Protein AF-A0A8C9QA60-F1 (afdb_monomer_lite)

Radius of gyration: 28.58 Å; chains: 1; bounding box: 80×68×78 Å

Sequence (367 aa):
MAVISMSVSSVSNGMVPALRELQGTKLVNEGPGKSHLGPSLRETHGLSLCYPRVRSGATAQ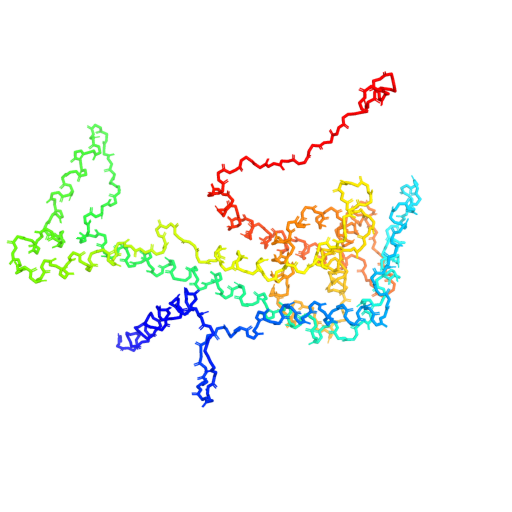SVFPVNLTAQGQLPTDCSVHLPGILEFFHHQLKDIIEYAELKTDVFQSLREVGNAILFCLLIEQALSQEEVCDLLHAAPFQNILPRVYIKEGERLEVRMKRLEAKYAPLHLVPLIERLGTPQQIAIAREGDLLTKERLCCGLSMFEVILTRIRSYLQDPIWRGPPPTNGVMHVDECVEFHRLWSAMQFVYCIPVGTNEFTAEQCFGDGLNWAGCSIIVLLGQQRRFDLFDFCYHLLKVQRQDGKDEIIKNVPLKKMADRIRKYQILNNEVFAILNKYMKSVETDSSTVEHVRCFQPPIHQSLATTC

pLDDT: mean 76.28, std 25.02, range [22.16, 98.44]

Organism: Spermophilus dauricus (NCBI:txid99837)

InterPro domains:
  IPR008081 Cytoplasmic FMR1-interacting [PF05994] (81-338)
  IPR008081 Cytoplasmic FMR1-interacting [PR01698] (193-217)
  IPR008081 Cytoplasmic FMR1-interacting [PR01698] (239-255)
  IPR008081 Cytoplasmic FMR1-interacting [PR01698] (314-328)
  IPR008081 Cytoplasmic FMR1-interacting [PTHR12195] (74-366)

Structure (mmCIF, N/CA/C/O backbone):
data_AF-A0A8C9QA60-F1
#
_entry.id   AF-A0A8C9QA60-F1
#
loop_
_atom_site.group_PDB
_atom_site.id
_atom_site.type_symbol
_atom_site.label_atom_id
_atom_site.label_alt_id
_atom_site.label_comp_id
_atom_site.label_asym_id
_atom_site.label_entity_id
_atom_site.label_seq_id
_atom_site.pdbx_PDB_ins_code
_atom_site.Cartn_x
_atom_site.Cartn_y
_atom_site.Cartn_z
_atom_site.occupancy
_atom_site.B_iso_or_equiv
_atom_site.auth_seq_id
_atom_site.auth_comp_id
_atom_site.auth_asym_id
_atom_site.auth_atom_id
_atom_site.pdbx_PDB_model_num
ATOM 1 N N . MET A 1 1 ? 33.008 -15.350 -10.031 1.00 28.81 1 MET A N 1
ATOM 2 C CA . MET A 1 1 ? 32.016 -14.607 -10.843 1.00 28.81 1 MET A CA 1
ATOM 3 C C . MET A 1 1 ? 31.141 -15.493 -11.749 1.00 28.81 1 MET A C 1
ATOM 5 O O . MET A 1 1 ? 30.372 -14.944 -12.516 1.00 28.81 1 MET A O 1
ATOM 9 N N . ALA A 1 2 ? 31.170 -16.832 -11.635 1.00 22.45 2 ALA A N 1
ATOM 10 C CA . ALA A 1 2 ? 30.404 -17.740 -12.510 1.00 22.45 2 ALA A CA 1
ATOM 11 C C . ALA A 1 2 ? 29.172 -18.408 -11.851 1.00 22.45 2 ALA A C 1
ATOM 13 O O . ALA A 1 2 ? 28.503 -19.210 -12.488 1.00 22.45 2 ALA A O 1
ATOM 14 N N . VAL A 1 3 ? 28.847 -18.089 -10.591 1.00 22.16 3 VAL A N 1
ATOM 15 C CA . VAL A 1 3 ? 27.769 -18.773 -9.836 1.00 22.16 3 VAL A CA 1
ATOM 16 C C . VAL A 1 3 ? 26.434 -18.006 -9.869 1.00 22.16 3 VAL A C 1
ATOM 18 O O . VAL A 1 3 ? 25.390 -18.589 -9.619 1.00 22.16 3 VAL A O 1
ATOM 21 N N . ILE A 1 4 ? 26.433 -16.725 -10.258 1.00 26.84 4 ILE A N 1
ATOM 22 C CA . ILE A 1 4 ? 25.220 -15.877 -10.292 1.00 26.84 4 ILE A CA 1
ATOM 23 C C . ILE A 1 4 ? 24.495 -15.955 -11.654 1.00 26.84 4 ILE A C 1
ATOM 25 O O . ILE A 1 4 ? 23.305 -15.686 -11.748 1.00 26.84 4 ILE A O 1
ATOM 29 N N . SER A 1 5 ? 25.172 -16.415 -12.712 1.00 26.09 5 SER A N 1
ATOM 30 C CA . SER A 1 5 ? 24.598 -16.491 -14.065 1.00 26.09 5 SER A CA 1
ATOM 31 C C . SER A 1 5 ? 23.671 -17.696 -14.298 1.00 26.09 5 SER A C 1
ATOM 33 O O . SER A 1 5 ? 22.934 -17.691 -15.281 1.00 26.09 5 SER A O 1
ATOM 35 N N . MET A 1 6 ? 23.697 -18.732 -13.448 1.00 24.47 6 MET A N 1
ATOM 36 C CA . MET A 1 6 ? 22.914 -19.965 -13.666 1.00 24.47 6 MET A CA 1
ATOM 37 C C . MET A 1 6 ? 21.540 -19.982 -12.974 1.00 24.47 6 MET A C 1
ATOM 39 O O . MET A 1 6 ? 20.772 -20.914 -13.192 1.00 24.47 6 MET A O 1
ATOM 43 N N . SER A 1 7 ? 21.200 -18.967 -12.176 1.00 27.06 7 SER A N 1
ATOM 44 C CA . SER A 1 7 ? 19.947 -18.915 -11.403 1.00 27.06 7 SER A CA 1
ATOM 45 C C . SER A 1 7 ? 18.903 -17.927 -11.943 1.00 27.06 7 SER A C 1
ATOM 47 O O . SER A 1 7 ? 17.733 -18.059 -11.608 1.00 27.06 7 SER A O 1
ATOM 49 N N . VAL A 1 8 ? 19.278 -16.976 -12.803 1.00 31.73 8 VAL A N 1
ATOM 50 C CA . VAL A 1 8 ? 18.367 -15.913 -13.289 1.00 31.73 8 VAL A CA 1
ATOM 51 C C . VAL A 1 8 ? 17.589 -16.345 -14.542 1.00 31.73 8 VAL A C 1
ATOM 53 O O . VAL A 1 8 ? 16.407 -16.040 -14.698 1.00 31.73 8 VAL A O 1
ATOM 56 N N . SER A 1 9 ? 18.206 -17.168 -15.394 1.00 26.75 9 SER A N 1
ATOM 57 C CA . SER A 1 9 ? 17.565 -17.746 -16.583 1.00 26.75 9 SER A CA 1
ATOM 58 C C . SER A 1 9 ? 16.503 -18.804 -16.258 1.00 26.75 9 SER A C 1
ATOM 60 O O . SER A 1 9 ? 15.647 -19.075 -17.100 1.00 26.75 9 SER A O 1
ATOM 62 N N . SER A 1 10 ? 16.509 -19.392 -15.054 1.00 27.27 10 SER A N 1
ATOM 63 C CA . SER A 1 10 ? 15.456 -20.321 -14.616 1.00 27.27 10 SER A CA 1
ATOM 64 C C . SER A 1 10 ? 14.222 -19.598 -14.060 1.00 27.27 10 SER A C 1
ATOM 66 O O . SER A 1 10 ? 13.110 -20.095 -14.221 1.00 27.27 10 SER A O 1
ATOM 68 N N . VAL A 1 11 ? 14.397 -18.404 -13.478 1.00 31.11 11 VAL A N 1
ATOM 69 C CA . VAL A 1 11 ? 13.305 -17.580 -12.932 1.00 31.11 11 VAL A CA 1
ATOM 70 C C . VAL A 1 11 ? 12.527 -16.887 -14.054 1.00 31.11 11 VAL A C 1
ATOM 72 O O . VAL A 1 11 ? 11.298 -16.951 -14.069 1.00 31.11 11 VAL A O 1
ATOM 75 N N . SER A 1 12 ? 13.215 -16.319 -15.055 1.00 29.16 12 SER A N 1
ATOM 76 C CA . SER A 1 12 ? 12.538 -15.658 -16.184 1.00 29.16 12 SER A CA 1
ATOM 77 C C . SER A 1 12 ? 11.802 -16.657 -17.097 1.00 29.16 12 SER A C 1
ATOM 79 O O . SER A 1 12 ? 10.655 -16.418 -17.478 1.00 29.16 12 SER A O 1
ATOM 81 N N . ASN A 1 13 ? 12.387 -17.838 -17.351 1.00 28.92 13 ASN A N 1
ATOM 82 C CA . ASN A 1 13 ? 11.740 -18.902 -18.133 1.00 28.92 13 ASN A CA 1
ATOM 83 C C . ASN A 1 13 ? 10.582 -19.597 -17.391 1.00 28.92 13 ASN A C 1
ATOM 85 O O . ASN A 1 13 ? 9.751 -20.235 -18.036 1.00 28.92 13 ASN A O 1
ATOM 89 N N . GLY A 1 14 ? 10.502 -19.473 -16.060 1.00 28.81 14 GLY A N 1
ATOM 90 C CA . GLY A 1 14 ? 9.407 -20.010 -15.243 1.00 28.81 14 GLY A CA 1
ATOM 91 C C . GLY A 1 14 ? 8.184 -19.089 -15.135 1.00 28.81 14 GLY A C 1
ATOM 92 O O . GLY A 1 14 ? 7.065 -19.580 -14.990 1.00 28.81 14 GLY A O 1
ATOM 93 N N . MET A 1 15 ? 8.357 -17.766 -15.257 1.00 31.09 15 MET A N 1
ATOM 94 C CA . MET A 1 15 ? 7.250 -16.799 -15.139 1.00 31.09 15 MET A CA 1
ATOM 95 C C . MET A 1 15 ? 6.436 -16.630 -16.433 1.00 31.09 15 MET A C 1
ATOM 97 O O . MET A 1 15 ? 5.228 -16.403 -16.368 1.00 31.09 15 MET A O 1
ATOM 101 N N . VAL A 1 16 ? 7.049 -16.794 -17.611 1.00 30.80 16 VAL A N 1
ATOM 102 C CA . VAL A 1 16 ? 6.354 -16.655 -18.910 1.00 30.80 16 VAL A CA 1
ATOM 103 C C . VAL A 1 16 ? 5.264 -17.731 -19.130 1.00 30.80 16 VAL A C 1
ATOM 105 O O . VAL A 1 16 ? 4.176 -17.382 -19.598 1.00 30.80 16 VAL A O 1
ATOM 108 N N . PRO A 1 17 ? 5.460 -19.014 -18.756 1.00 28.33 17 PRO A N 1
ATOM 109 C CA . PRO A 1 17 ? 4.391 -20.017 -18.762 1.00 28.33 17 PRO A CA 1
ATOM 110 C C . PRO A 1 17 ? 3.303 -19.758 -17.705 1.00 28.33 17 PRO A C 1
ATOM 112 O O . PRO A 1 17 ? 2.122 -19.915 -18.010 1.00 28.33 17 PRO A O 1
ATOM 115 N N . ALA A 1 18 ? 3.671 -19.289 -16.504 1.00 29.89 18 ALA A N 1
ATOM 116 C CA . ALA A 1 18 ? 2.726 -18.984 -15.420 1.00 29.89 18 ALA A CA 1
ATOM 117 C C . ALA A 1 18 ? 1.780 -17.812 -15.763 1.00 29.89 18 ALA A C 1
ATOM 119 O O . ALA A 1 18 ? 0.616 -17.799 -15.364 1.00 29.89 18 ALA A O 1
ATOM 120 N N . LEU A 1 19 ? 2.249 -16.853 -16.570 1.00 30.55 19 LEU A N 1
ATOM 121 C CA . LEU A 1 19 ? 1.426 -15.777 -17.132 1.00 30.55 19 LEU A CA 1
ATOM 122 C C . LEU A 1 19 ? 0.514 -16.255 -18.281 1.00 30.55 19 LEU A C 1
ATOM 124 O O . LEU A 1 19 ? -0.584 -15.721 -18.436 1.00 30.55 19 LEU A O 1
ATOM 128 N N . ARG A 1 20 ? 0.905 -17.292 -19.044 1.00 28.02 20 ARG A N 1
ATOM 129 C CA . ARG A 1 20 ? 0.038 -17.918 -20.067 1.00 28.02 20 ARG A CA 1
ATOM 130 C C . ARG A 1 20 ? -1.097 -18.749 -19.459 1.00 28.02 20 ARG A C 1
ATOM 132 O O . ARG A 1 20 ? -2.202 -18.715 -19.994 1.00 28.02 20 ARG A O 1
ATOM 139 N N . GLU A 1 21 ? -0.874 -19.437 -18.338 1.00 31.27 21 GLU A N 1
ATOM 140 C CA . GLU A 1 21 ? -1.937 -20.176 -17.626 1.00 31.27 21 GLU A CA 1
ATOM 141 C C . GLU A 1 21 ? -3.021 -19.251 -17.042 1.00 31.27 21 GLU A C 1
ATOM 143 O O . GLU A 1 21 ? -4.189 -19.633 -16.962 1.00 31.27 21 GLU A O 1
ATOM 148 N N . LEU A 1 22 ? -2.673 -17.999 -16.721 1.00 31.23 22 LEU A N 1
ATOM 149 C CA . LEU A 1 22 ? -3.629 -16.971 -16.291 1.00 31.23 22 LEU A CA 1
ATOM 150 C C . LEU A 1 22 ? -4.504 -16.412 -17.422 1.00 31.23 22 LEU A C 1
ATOM 152 O O . LEU A 1 22 ? -5.539 -15.811 -17.137 1.00 31.23 22 LEU A O 1
ATOM 156 N N . GLN A 1 23 ? -4.119 -16.613 -18.685 1.00 29.45 23 GLN A N 1
ATOM 157 C CA . GLN A 1 23 ? -4.860 -16.130 -19.854 1.00 29.45 23 GLN A CA 1
ATOM 158 C C . GLN A 1 23 ? -5.745 -17.199 -20.510 1.00 29.45 23 GLN A C 1
ATOM 160 O O . GLN A 1 23 ? -6.557 -16.869 -21.373 1.00 29.45 23 GLN A O 1
ATOM 165 N N . GLY A 1 24 ? -5.654 -18.469 -20.105 1.00 33.53 24 GLY A N 1
ATOM 166 C CA . GLY A 1 24 ? -6.467 -19.515 -20.714 1.00 33.53 24 GLY A CA 1
ATOM 167 C C . GLY A 1 24 ? -6.622 -20.748 -19.847 1.00 33.53 24 GLY A C 1
ATOM 168 O O . GLY A 1 24 ? -5.748 -21.602 -19.825 1.00 33.53 24 GLY A O 1
ATOM 169 N N . THR A 1 25 ? -7.788 -20.911 -19.225 1.00 29.69 25 THR A N 1
ATOM 170 C CA . THR A 1 25 ? -8.221 -22.220 -18.725 1.00 29.69 25 THR A CA 1
ATOM 171 C C . THR A 1 25 ? -9.717 -22.413 -18.960 1.00 29.69 25 THR A C 1
ATOM 173 O O . THR A 1 25 ? -10.575 -22.015 -18.176 1.00 29.69 25 THR A O 1
ATOM 176 N N . LYS A 1 26 ? -10.028 -23.075 -20.084 1.00 26.36 26 LYS A N 1
ATOM 177 C CA . LYS A 1 26 ? -11.182 -23.975 -20.160 1.00 26.36 26 LYS A CA 1
ATOM 178 C C . LYS A 1 26 ? -10.876 -25.184 -19.273 1.00 26.36 26 LYS A C 1
ATOM 180 O O . LYS A 1 26 ? -9.792 -25.751 -19.359 1.00 26.36 26 LYS A O 1
ATOM 185 N N . LEU A 1 27 ? -11.853 -25.546 -18.448 1.00 32.41 27 LEU A N 1
ATOM 186 C CA . LEU A 1 27 ? -11.897 -26.724 -17.582 1.00 32.41 27 LEU A CA 1
ATOM 187 C C . LEU A 1 27 ? -11.429 -28.001 -18.304 1.00 32.41 27 LEU A C 1
ATOM 189 O O . LEU A 1 27 ? -12.095 -28.430 -19.244 1.00 32.41 27 LEU A O 1
ATOM 193 N N . VAL A 1 28 ? -10.354 -28.641 -17.828 1.00 26.12 28 VAL A N 1
ATOM 194 C CA . VAL A 1 28 ? -10.073 -30.069 -18.068 1.00 26.12 28 VAL A CA 1
ATOM 195 C C . VAL A 1 28 ? -9.455 -30.691 -16.806 1.00 26.12 28 VAL A C 1
ATOM 197 O O . VAL A 1 28 ? -8.611 -30.083 -16.157 1.00 26.12 28 VAL A O 1
ATOM 200 N N . ASN A 1 29 ? -9.944 -31.893 -16.481 1.00 25.02 29 ASN A N 1
ATOM 201 C CA . ASN A 1 29 ? -9.689 -32.736 -15.307 1.00 25.02 29 ASN A CA 1
ATOM 202 C C . ASN A 1 29 ? -8.219 -32.910 -14.889 1.00 25.02 29 ASN A C 1
ATOM 204 O O . ASN A 1 29 ? -7.349 -33.162 -15.721 1.00 25.02 29 ASN A O 1
ATOM 208 N N . GLU A 1 30 ? -8.002 -32.918 -13.570 1.00 28.66 30 GLU A N 1
ATOM 209 C CA . GLU A 1 30 ? -6.736 -33.256 -12.915 1.00 28.66 30 GLU A CA 1
ATOM 210 C C . GLU A 1 30 ? -6.410 -34.761 -12.954 1.00 28.66 30 GLU A C 1
ATOM 212 O O . GLU A 1 30 ? -7.271 -35.617 -12.742 1.00 28.66 30 GLU A O 1
ATOM 217 N N . GLY A 1 31 ? -5.122 -35.065 -13.140 1.00 24.02 31 GLY A N 1
ATOM 218 C CA . GLY A 1 31 ? -4.473 -36.318 -12.749 1.00 24.02 31 GLY A CA 1
ATOM 219 C C . GLY A 1 31 ? -3.300 -36.016 -11.797 1.00 24.02 31 GLY A C 1
ATOM 220 O O . GLY A 1 31 ? -2.747 -34.916 -11.855 1.00 24.02 31 GLY A O 1
ATOM 221 N N . PRO A 1 32 ? -2.914 -36.941 -10.898 1.00 28.12 32 PRO A N 1
ATOM 222 C CA . PRO A 1 32 ? -2.116 -36.603 -9.727 1.00 28.12 32 PRO A CA 1
ATOM 223 C C . PRO A 1 32 ? -0.615 -36.620 -10.030 1.00 28.12 32 PRO A C 1
ATOM 225 O O . PRO A 1 32 ? -0.078 -37.609 -10.525 1.00 28.12 32 PRO A O 1
ATOM 228 N N . GLY A 1 33 ? 0.077 -35.547 -9.646 1.00 30.89 33 GLY A N 1
ATOM 229 C CA . GLY A 1 33 ? 1.532 -35.539 -9.510 1.00 30.89 33 GLY A CA 1
ATOM 230 C C . GLY A 1 33 ? 2.213 -34.356 -10.181 1.00 30.89 33 GLY A C 1
ATOM 231 O O . GLY A 1 33 ? 2.660 -34.473 -11.317 1.00 30.89 33 GLY A O 1
ATOM 232 N N . LYS A 1 34 ? 2.353 -33.246 -9.443 1.00 26.52 34 LYS A N 1
ATOM 233 C CA . LYS A 1 34 ? 3.528 -32.355 -9.460 1.00 26.52 34 LYS A CA 1
ATOM 234 C C . LYS A 1 34 ? 3.406 -31.302 -8.358 1.00 26.52 34 LYS A C 1
ATOM 236 O O . LYS A 1 34 ? 2.417 -30.587 -8.253 1.00 26.52 34 LYS A O 1
ATOM 241 N N . SER A 1 35 ? 4.430 -31.255 -7.520 1.00 26.98 35 SER A N 1
ATOM 242 C CA . SER A 1 35 ? 4.591 -30.365 -6.378 1.00 26.98 35 SER A CA 1
ATOM 243 C C . SER A 1 35 ? 5.534 -29.203 -6.714 1.00 26.98 35 SER A C 1
ATOM 245 O O . SER A 1 35 ? 6.584 -29.437 -7.305 1.00 26.98 35 SER A O 1
ATOM 247 N N . HIS A 1 36 ? 5.175 -28.016 -6.211 1.00 32.09 36 HIS A N 1
ATOM 248 C CA . HIS A 1 36 ? 6.010 -26.836 -5.914 1.00 32.09 36 HIS A CA 1
ATOM 249 C C . HIS A 1 36 ? 6.554 -25.970 -7.066 1.00 32.09 36 HIS A C 1
ATOM 251 O O . HIS A 1 36 ? 7.537 -26.322 -7.702 1.00 32.09 36 HIS A O 1
ATOM 257 N N . LEU A 1 37 ? 5.973 -24.768 -7.226 1.00 28.19 37 LEU A N 1
ATOM 258 C CA . LEU A 1 37 ? 6.571 -23.444 -6.924 1.00 28.19 37 LEU A CA 1
ATOM 259 C C . LEU A 1 37 ? 5.771 -22.339 -7.640 1.00 28.19 37 LEU A C 1
ATOM 261 O O . LEU A 1 37 ? 5.954 -22.062 -8.817 1.00 28.19 37 LEU A O 1
ATOM 265 N N . GLY A 1 38 ? 4.868 -21.717 -6.892 1.00 28.05 38 GLY A N 1
ATOM 266 C CA . GLY A 1 38 ? 4.070 -20.547 -7.252 1.00 28.05 38 GLY A CA 1
ATOM 267 C C . GLY A 1 38 ? 3.191 -20.213 -6.043 1.00 28.05 38 GLY A C 1
ATOM 268 O O . GLY A 1 38 ? 2.892 -21.146 -5.288 1.00 28.05 38 GLY A O 1
ATOM 269 N N . PRO A 1 39 ? 2.805 -18.945 -5.800 1.00 30.25 39 PRO A N 1
ATOM 270 C CA . PRO A 1 39 ? 1.818 -18.622 -4.774 1.00 30.25 39 PRO A CA 1
ATOM 271 C C . PRO A 1 39 ? 0.544 -19.378 -5.149 1.00 30.25 39 PRO A C 1
ATOM 273 O O . PRO A 1 39 ? -0.135 -19.070 -6.130 1.00 30.25 39 PRO A O 1
ATOM 276 N N . SER A 1 40 ? 0.319 -20.497 -4.468 1.00 31.94 40 SER A N 1
ATOM 277 C CA . SER A 1 40 ? -0.747 -21.421 -4.811 1.00 31.94 40 SER A CA 1
ATOM 278 C C . SER A 1 40 ? -2.064 -20.678 -4.633 1.00 31.94 40 SER A C 1
ATOM 280 O O . SER A 1 40 ? -2.249 -20.001 -3.623 1.00 31.94 40 SER A O 1
ATOM 282 N N . LEU A 1 41 ? -3.018 -20.867 -5.551 1.00 32.91 41 LEU A N 1
ATOM 283 C CA . LEU A 1 41 ? -4.419 -20.444 -5.390 1.00 32.91 41 LEU A CA 1
ATOM 284 C C . LEU A 1 41 ? -5.015 -20.786 -3.999 1.00 32.91 41 LEU A C 1
ATOM 286 O O . LEU A 1 41 ? -6.034 -20.214 -3.609 1.00 32.91 41 LEU A O 1
ATOM 290 N N . ARG A 1 42 ? -4.385 -21.686 -3.226 1.00 31.94 42 ARG A N 1
ATOM 291 C CA . ARG A 1 42 ? -4.688 -21.962 -1.814 1.00 31.94 42 ARG A CA 1
ATOM 292 C C . ARG A 1 42 ? -4.566 -20.748 -0.884 1.00 31.94 42 ARG A C 1
ATOM 294 O O . ARG A 1 42 ? -5.396 -20.629 0.010 1.00 31.94 42 ARG A O 1
ATOM 301 N N . GLU A 1 43 ? -3.611 -19.843 -1.087 1.00 36.97 43 GLU A N 1
ATOM 302 C CA . GLU A 1 43 ? -3.405 -18.680 -0.201 1.00 36.97 43 GLU A CA 1
ATOM 303 C C . GLU A 1 43 ? -4.501 -17.617 -0.397 1.00 36.97 43 GLU A C 1
ATOM 305 O O . GLU A 1 43 ? -4.984 -17.015 0.560 1.00 36.97 43 GLU A O 1
ATOM 310 N N . THR A 1 44 ? -5.009 -17.462 -1.624 1.00 36.22 44 THR A N 1
ATOM 311 C CA . THR A 1 44 ? -6.126 -16.554 -1.937 1.00 36.22 44 THR A CA 1
ATOM 312 C C . THR A 1 44 ? -7.492 -17.139 -1.572 1.00 36.22 44 THR A C 1
ATOM 314 O O . THR A 1 44 ? -8.395 -16.392 -1.198 1.00 36.22 44 THR A O 1
ATOM 317 N N . HIS A 1 45 ? -7.642 -18.471 -1.581 1.00 34.16 45 HIS A N 1
ATOM 318 C CA . HIS A 1 45 ? -8.771 -19.139 -0.919 1.00 34.16 45 HIS A CA 1
ATOM 319 C C . HIS A 1 45 ? -8.754 -18.923 0.602 1.00 34.16 45 HIS A C 1
ATOM 321 O O . HIS A 1 45 ? -9.813 -18.917 1.226 1.00 34.16 45 HIS A O 1
ATOM 327 N N . GLY A 1 46 ? -7.579 -18.668 1.189 1.00 35.62 46 GLY A N 1
ATOM 328 C CA . GLY A 1 46 ? -7.421 -18.252 2.580 1.00 35.62 46 GLY A CA 1
ATOM 329 C C . GLY A 1 46 ? -8.235 -17.002 2.916 1.00 35.62 46 GLY A C 1
ATOM 330 O O . GLY A 1 46 ? -8.947 -17.014 3.909 1.00 35.62 46 GLY A O 1
ATOM 331 N N . LEU A 1 47 ? -8.259 -15.972 2.062 1.00 36.56 47 LEU A N 1
ATOM 332 C CA . LEU A 1 47 ? -9.072 -14.760 2.276 1.00 36.56 47 LEU A CA 1
ATOM 333 C C . LEU A 1 47 ? -10.585 -15.043 2.296 1.00 36.56 47 LEU A C 1
ATOM 335 O O . LEU A 1 47 ? -11.304 -14.485 3.129 1.00 36.56 47 LEU A O 1
ATOM 339 N N . SER A 1 48 ? -11.067 -15.942 1.427 1.00 35.72 48 SER A N 1
ATOM 340 C CA . SER A 1 48 ? -12.479 -16.354 1.402 1.00 35.72 48 SER A CA 1
ATOM 341 C C . SER A 1 48 ? -12.836 -17.374 2.489 1.00 35.72 48 SER A C 1
ATOM 343 O O . SER A 1 48 ? -14.018 -17.600 2.713 1.00 35.72 48 SER A O 1
ATOM 345 N N . LEU A 1 49 ? -11.853 -18.009 3.138 1.00 34.94 49 LEU A N 1
ATOM 346 C CA . LEU A 1 49 ? -12.021 -18.931 4.272 1.00 34.94 49 LEU A CA 1
ATOM 347 C C . LEU A 1 49 ? -11.869 -18.213 5.621 1.00 34.94 49 LEU A C 1
ATOM 349 O O . LEU A 1 49 ? -12.574 -18.544 6.572 1.00 34.94 49 LEU A O 1
ATOM 353 N N . CYS A 1 50 ? -11.003 -17.202 5.696 1.00 40.25 50 CYS A N 1
ATOM 354 C CA . CYS A 1 50 ? -10.770 -16.393 6.886 1.00 40.25 50 CYS A CA 1
ATOM 355 C C . CYS A 1 50 ? -11.999 -15.576 7.232 1.00 40.25 50 CYS A C 1
ATOM 357 O O . CYS A 1 50 ? -12.386 -15.545 8.388 1.00 40.25 50 CYS A O 1
ATOM 359 N N . TYR A 1 51 ? -12.667 -14.960 6.255 1.00 41.44 51 TYR A N 1
ATOM 360 C CA . TYR A 1 51 ? -13.830 -14.136 6.565 1.00 41.44 51 TYR A CA 1
ATOM 361 C C . TYR A 1 51 ? -15.027 -14.948 7.102 1.00 41.44 51 TYR A C 1
ATOM 363 O O . TYR A 1 51 ? -15.576 -14.562 8.132 1.00 41.44 51 TYR A O 1
ATOM 371 N N . PRO A 1 52 ? -15.421 -16.102 6.521 1.00 39.16 52 PRO A N 1
ATOM 372 C CA . PRO A 1 52 ? -16.419 -16.981 7.120 1.0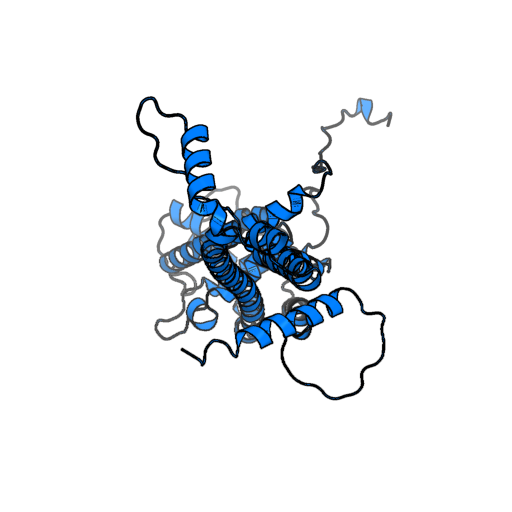0 39.16 52 PRO A CA 1
ATOM 373 C C . PRO A 1 52 ? -15.968 -17.638 8.423 1.00 39.16 52 PRO A C 1
ATOM 375 O O . PRO A 1 52 ? -16.842 -18.004 9.189 1.00 39.16 52 PRO A O 1
ATOM 378 N N . ARG A 1 53 ? -14.666 -17.787 8.714 1.00 41.66 53 ARG A N 1
ATOM 379 C CA . ARG A 1 53 ? -14.170 -18.276 10.021 1.00 41.66 53 ARG A CA 1
ATOM 380 C C . ARG A 1 53 ? -14.178 -17.197 11.096 1.00 41.66 53 ARG A C 1
ATOM 382 O O . ARG A 1 53 ? -14.743 -17.425 12.158 1.00 41.66 53 ARG A O 1
ATOM 389 N N . VAL A 1 54 ? -13.685 -16.001 10.775 1.00 40.16 54 VAL A N 1
ATOM 390 C CA . VAL A 1 54 ? -13.826 -14.781 11.583 1.00 40.16 54 VAL A CA 1
ATOM 391 C C . VAL A 1 54 ? -15.302 -14.527 11.866 1.00 40.16 54 VAL A C 1
ATOM 393 O O . VAL A 1 54 ? -15.675 -14.267 13.004 1.00 40.16 54 VAL A O 1
ATOM 396 N N . ARG A 1 55 ? -16.165 -14.683 10.853 1.00 39.12 55 ARG A N 1
ATOM 397 C CA . ARG A 1 55 ? -17.611 -14.594 11.016 1.00 39.12 55 ARG A CA 1
ATOM 398 C C . ARG A 1 55 ? -18.191 -15.801 11.736 1.00 39.12 55 ARG A C 1
ATOM 400 O O . ARG A 1 55 ? -19.016 -15.555 12.574 1.00 39.12 55 ARG A O 1
ATOM 407 N N . SER A 1 56 ? -17.793 -17.050 11.499 1.00 36.56 56 SER A N 1
ATOM 408 C CA . SER A 1 56 ? -18.330 -18.237 12.192 1.00 36.56 56 SER A CA 1
ATOM 409 C C . SER A 1 56 ? -18.028 -18.190 13.687 1.00 36.56 56 SER A C 1
ATOM 411 O O . SER A 1 56 ? -18.922 -18.474 14.476 1.00 36.56 56 SER A O 1
ATOM 413 N N . GLY A 1 57 ? -16.822 -17.766 14.082 1.00 33.34 57 GLY A N 1
ATOM 414 C CA . GLY A 1 57 ? -16.486 -17.463 15.475 1.00 33.34 57 GLY A CA 1
ATOM 415 C C . GLY A 1 57 ? -17.325 -16.307 16.028 1.00 33.34 57 GLY A C 1
ATOM 416 O O . GLY A 1 57 ? -17.915 -16.422 17.097 1.00 33.34 57 GLY A O 1
ATOM 417 N N . ALA A 1 58 ? -17.495 -15.238 15.246 1.00 32.94 58 ALA A N 1
ATOM 418 C CA . ALA A 1 58 ? -18.282 -14.061 15.617 1.00 32.94 58 ALA A CA 1
ATOM 419 C C . ALA A 1 58 ? -19.822 -14.276 15.598 1.00 32.94 58 ALA A C 1
ATOM 421 O O . ALA A 1 58 ? -20.550 -13.685 16.386 1.00 32.94 58 ALA A O 1
ATOM 422 N N . THR A 1 59 ? -20.371 -15.141 14.745 1.00 32.34 59 THR A N 1
ATOM 423 C CA . THR A 1 59 ? -21.805 -15.459 14.629 1.00 32.34 59 THR A CA 1
ATOM 424 C C . THR A 1 59 ? -22.204 -16.602 15.543 1.00 32.34 59 THR A C 1
ATOM 426 O O . THR A 1 59 ? -23.345 -16.613 15.991 1.00 32.34 59 THR A O 1
ATOM 429 N N . ALA A 1 60 ? -21.284 -17.514 15.886 1.00 33.00 60 ALA A N 1
ATOM 430 C CA . ALA A 1 60 ? -21.500 -18.469 16.973 1.00 33.00 60 ALA A CA 1
ATOM 431 C C . ALA A 1 60 ? -21.589 -17.772 18.347 1.00 33.00 60 ALA A C 1
ATOM 433 O O . ALA A 1 60 ? -22.126 -18.358 19.282 1.00 33.00 60 ALA A O 1
ATOM 434 N N . GLN A 1 61 ? -21.110 -16.522 18.457 1.00 34.38 61 GLN A N 1
ATOM 435 C CA . GLN A 1 61 ? -21.054 -15.744 19.702 1.00 34.38 61 GLN A CA 1
ATOM 436 C C . GLN A 1 61 ? -21.762 -14.370 19.655 1.00 34.38 61 GLN A C 1
ATOM 438 O O . GLN A 1 61 ? -21.515 -13.536 20.512 1.00 34.38 61 GLN A O 1
ATOM 443 N N . SER A 1 62 ? -22.691 -14.110 18.724 1.00 33.69 62 SER A N 1
ATOM 444 C CA . SER A 1 62 ? -23.498 -12.860 18.690 1.00 33.69 62 SER A CA 1
ATOM 445 C C . SER A 1 62 ? -22.739 -11.527 18.490 1.00 33.69 62 SER A C 1
ATOM 447 O O . SER A 1 62 ? -23.238 -10.464 18.834 1.00 33.69 62 SER A O 1
ATOM 449 N N . VAL A 1 63 ? -21.578 -11.541 17.841 1.00 37.62 63 VAL A N 1
ATOM 450 C CA . VAL A 1 63 ? -20.685 -10.374 17.667 1.00 37.62 63 VAL A CA 1
ATOM 451 C C . VAL A 1 63 ? -21.143 -9.393 16.560 1.00 37.62 63 VAL A C 1
ATOM 453 O O . VAL A 1 63 ? -20.625 -8.285 16.460 1.00 37.62 63 VAL A O 1
ATOM 456 N N . PHE A 1 64 ? -22.122 -9.751 15.716 1.00 34.09 64 PHE A N 1
ATOM 457 C CA . PHE A 1 64 ? -22.503 -8.962 14.523 1.00 34.09 64 PHE A CA 1
ATOM 458 C C . PHE A 1 64 ? -23.874 -8.261 14.532 1.00 34.09 64 PHE A C 1
ATOM 460 O O . PHE A 1 64 ? -24.220 -7.635 13.528 1.00 34.09 64 PHE A O 1
ATOM 467 N N . PRO A 1 65 ? -24.611 -8.218 15.653 1.00 36.44 65 PRO A N 1
ATOM 468 C CA . PRO A 1 65 ? -25.420 -7.050 15.922 1.00 36.44 65 PRO A CA 1
ATOM 469 C C . PRO A 1 65 ? -25.000 -6.468 17.271 1.00 36.44 65 PRO A C 1
ATOM 471 O O . PRO A 1 65 ? -25.810 -6.393 18.192 1.00 36.44 65 PRO A O 1
ATOM 474 N N . VAL A 1 66 ? -23.745 -6.020 17.401 1.00 35.56 66 VAL A N 1
ATOM 475 C CA . VAL A 1 66 ? -23.470 -4.991 18.411 1.00 35.56 66 VAL A CA 1
ATOM 476 C C . VAL A 1 66 ? -24.145 -3.726 17.896 1.00 35.56 66 VAL A C 1
ATOM 478 O O . VAL A 1 66 ? -23.621 -3.000 17.052 1.00 35.56 66 VAL A O 1
ATOM 481 N N . ASN A 1 67 ? -25.382 -3.532 18.339 1.00 33.41 67 ASN A N 1
ATOM 482 C CA . ASN A 1 67 ? -26.162 -2.335 18.098 1.00 33.41 67 ASN A CA 1
ATOM 483 C C . ASN A 1 67 ? -25.497 -1.214 18.916 1.00 33.41 67 ASN A C 1
ATOM 485 O O . ASN A 1 67 ? -25.835 -0.987 20.075 1.00 33.41 67 ASN A O 1
ATOM 489 N N . LEU A 1 68 ? -24.498 -0.536 18.341 1.00 38.91 68 LEU A N 1
ATOM 490 C CA . LEU A 1 68 ? -23.863 0.654 18.922 1.00 38.91 68 LEU A CA 1
ATOM 491 C C . LEU A 1 68 ? -24.785 1.881 18.798 1.00 38.91 68 LEU A C 1
ATOM 493 O O . LEU A 1 68 ? -24.311 2.995 18.603 1.00 38.91 68 LEU A O 1
ATOM 497 N N . THR A 1 69 ? -26.095 1.727 19.034 1.00 33.59 69 THR A N 1
ATOM 498 C CA . THR A 1 69 ? -27.029 2.851 19.257 1.00 33.59 69 THR A CA 1
ATOM 499 C C . THR A 1 69 ? -26.562 3.797 20.376 1.00 33.59 69 THR A C 1
ATOM 501 O O . THR A 1 69 ? -27.128 4.867 20.565 1.00 33.59 69 THR A O 1
ATOM 504 N N . ALA A 1 70 ? -25.504 3.427 21.104 1.00 34.56 70 ALA A N 1
ATOM 505 C CA . ALA A 1 70 ? -24.822 4.239 22.092 1.00 34.56 70 ALA A CA 1
ATOM 506 C C . ALA A 1 70 ? -23.728 5.186 21.555 1.00 34.56 70 ALA A C 1
ATOM 508 O O . ALA A 1 70 ? -23.232 5.972 22.351 1.00 34.56 70 ALA A O 1
ATOM 509 N N . GLN A 1 71 ? -23.361 5.194 20.262 1.00 37.16 71 GLN A N 1
ATOM 510 C CA . GLN A 1 71 ? -22.597 6.328 19.702 1.00 37.16 71 GLN A CA 1
ATOM 511 C C . GLN A 1 71 ? -23.507 7.559 19.517 1.00 37.16 71 GLN A C 1
ATOM 513 O O . GLN A 1 71 ? -23.108 8.665 19.882 1.00 37.16 71 GLN A O 1
ATOM 518 N N . GLY A 1 72 ? -24.772 7.358 19.121 1.00 32.44 72 GLY A N 1
ATOM 519 C CA . GLY A 1 72 ? -25.840 8.368 19.186 1.00 32.44 72 GLY A CA 1
ATOM 520 C C . GLY A 1 72 ? -26.429 8.638 20.585 1.00 32.44 72 GLY A C 1
ATOM 521 O O . GLY A 1 72 ? -27.194 9.587 20.746 1.00 32.44 72 GLY A O 1
ATOM 522 N N . GLN A 1 73 ? -26.074 7.836 21.598 1.00 33.06 73 GLN A N 1
ATOM 523 C CA . GLN A 1 73 ? -26.385 8.074 23.019 1.00 33.06 73 GLN A CA 1
ATOM 524 C C . GLN A 1 73 ? -25.122 8.241 23.879 1.00 33.06 73 GLN A C 1
ATOM 526 O O . GLN A 1 73 ? -25.173 7.995 25.087 1.00 33.06 73 GLN A O 1
ATOM 531 N N . LEU A 1 74 ? -23.995 8.710 23.322 1.00 34.88 74 LEU A N 1
ATOM 532 C CA . LEU A 1 74 ? -23.140 9.521 24.186 1.00 34.88 74 LEU A CA 1
ATOM 533 C C . LEU A 1 74 ? -24.031 10.689 24.633 1.00 34.88 74 LEU A C 1
ATOM 535 O O . LEU A 1 74 ? -24.650 11.318 23.768 1.00 34.88 74 LEU A O 1
ATOM 539 N N . PRO A 1 75 ? -24.174 10.949 25.947 1.00 28.44 75 PRO A N 1
ATOM 540 C CA . PRO A 1 75 ? -24.866 12.132 26.424 1.00 28.44 75 PRO A CA 1
ATOM 541 C C . PRO A 1 75 ? -24.431 13.324 25.572 1.00 28.44 75 PRO A C 1
ATOM 543 O O . PRO A 1 75 ? -23.243 13.509 25.329 1.00 28.44 75 PRO A O 1
ATOM 546 N N . THR A 1 76 ? -25.382 14.141 25.126 1.00 35.91 76 THR A N 1
ATOM 547 C CA . THR A 1 76 ? -25.139 15.421 24.430 1.00 35.91 76 THR A CA 1
ATOM 548 C C . THR A 1 76 ? -24.296 16.407 25.248 1.00 35.91 76 THR A C 1
ATOM 550 O O . THR A 1 76 ? -23.984 17.503 24.794 1.00 35.91 76 THR A O 1
ATOM 553 N N . ASP A 1 77 ? -23.936 16.008 26.459 1.00 29.33 77 ASP A N 1
ATOM 554 C CA . ASP A 1 77 ? -22.937 16.603 27.306 1.00 29.33 77 ASP A CA 1
ATOM 555 C C . ASP A 1 77 ? -21.556 16.057 26.913 1.00 29.33 77 ASP A C 1
ATOM 557 O O . ASP A 1 77 ? -21.280 14.863 27.048 1.00 29.33 77 ASP A O 1
ATOM 561 N N . CYS A 1 78 ? -20.647 16.940 26.498 1.00 35.12 78 CYS A N 1
ATOM 562 C CA . CYS A 1 78 ? -19.205 16.693 26.333 1.00 35.12 78 CYS A CA 1
ATOM 563 C C . CYS A 1 78 ? -18.489 16.296 27.655 1.00 35.12 78 CYS A C 1
ATOM 565 O O . CYS A 1 78 ? -17.315 16.599 27.853 1.00 35.12 78 CYS A O 1
ATOM 567 N N . SER A 1 79 ? -19.202 15.634 28.563 1.00 40.06 79 SER A N 1
ATOM 568 C CA . SER A 1 79 ? -18.868 15.280 29.941 1.00 40.06 79 SER A CA 1
ATOM 569 C C . SER A 1 79 ? -18.544 13.786 30.096 1.00 40.06 79 SER A C 1
ATOM 571 O O . SER A 1 79 ? -18.393 13.300 31.221 1.00 40.06 79 SER A O 1
ATOM 573 N N . VAL A 1 80 ? -18.469 13.013 29.001 1.00 51.06 80 VAL A N 1
ATOM 574 C CA . VAL A 1 80 ? -18.018 11.612 29.055 1.00 51.06 80 VAL A CA 1
ATOM 575 C C . VAL A 1 80 ? -16.502 11.606 29.167 1.00 51.06 80 VAL A C 1
ATOM 577 O O . VAL A 1 80 ? -15.772 11.631 28.182 1.00 51.06 80 VAL A O 1
ATOM 580 N N . HIS A 1 81 ? -16.036 11.613 30.409 1.00 65.62 81 HIS A N 1
ATOM 581 C CA . HIS A 1 81 ? -14.624 11.560 30.740 1.00 65.62 81 HIS A CA 1
ATOM 582 C C . HIS A 1 81 ? -13.955 10.354 30.066 1.00 65.62 81 HIS A C 1
ATOM 584 O O . HIS A 1 81 ? -14.487 9.242 30.094 1.00 65.62 81 HIS A O 1
ATOM 590 N N . LEU A 1 82 ? -12.751 10.566 29.533 1.00 67.50 82 LEU A N 1
ATOM 591 C CA . LEU A 1 82 ? -11.911 9.563 28.873 1.00 67.50 82 LEU A CA 1
ATOM 592 C C . LEU A 1 82 ? -11.891 8.149 29.512 1.00 67.50 82 LEU A C 1
ATOM 594 O O . LEU A 1 82 ? -11.929 7.174 28.752 1.00 67.50 82 LEU A O 1
ATOM 598 N N . PRO A 1 83 ? -11.881 7.980 30.855 1.00 72.12 83 PRO A N 1
ATOM 599 C CA . PRO A 1 83 ? -11.970 6.657 31.467 1.00 72.12 83 PRO A CA 1
ATOM 600 C C . PRO A 1 83 ? -13.239 5.880 31.112 1.00 72.12 83 PRO A C 1
ATOM 602 O O . PRO A 1 83 ? -13.173 4.682 30.837 1.00 72.12 83 PRO A O 1
ATOM 605 N N . GLY A 1 84 ? -14.375 6.577 31.030 1.00 78.69 84 GLY A N 1
ATOM 606 C CA . GLY A 1 84 ? -15.656 5.994 30.643 1.00 78.69 84 GLY A CA 1
ATOM 607 C C . GLY A 1 84 ? -15.677 5.527 29.189 1.00 78.69 84 GLY A C 1
ATOM 608 O O . GLY A 1 84 ? -16.296 4.513 28.889 1.00 78.69 84 GLY A O 1
ATOM 609 N N . ILE A 1 85 ? -14.948 6.200 28.290 1.00 82.31 85 ILE A N 1
ATOM 610 C CA . ILE A 1 85 ? -14.850 5.802 26.875 1.00 82.31 85 ILE A CA 1
ATOM 611 C C . ILE A 1 85 ? -14.053 4.503 26.728 1.00 82.31 85 ILE A C 1
ATOM 613 O O . ILE A 1 85 ? -14.474 3.590 26.016 1.00 82.31 85 ILE A O 1
ATOM 617 N N . LEU A 1 86 ? -12.909 4.395 27.412 1.00 82.50 86 LEU A N 1
ATOM 618 C CA . LEU A 1 86 ? -12.118 3.164 27.388 1.00 82.50 86 LEU A CA 1
ATOM 619 C C . LEU A 1 86 ? -12.894 2.000 28.019 1.00 82.50 86 LEU A C 1
ATOM 621 O O . LEU A 1 86 ? -12.894 0.895 27.477 1.00 82.50 86 LEU A O 1
ATOM 625 N N . GLU A 1 87 ? -13.582 2.241 29.136 1.00 85.50 87 GLU A N 1
ATOM 626 C CA . GLU A 1 87 ? -14.419 1.230 29.776 1.00 85.50 87 GLU A CA 1
ATOM 627 C C . GLU A 1 87 ? -15.584 0.784 28.884 1.00 85.50 87 GLU A C 1
ATOM 629 O O . GLU A 1 87 ? -15.841 -0.423 28.790 1.00 85.50 87 GLU A O 1
ATOM 634 N N . PHE A 1 88 ? -16.223 1.736 28.194 1.00 85.19 88 PHE A N 1
ATOM 635 C CA . PHE A 1 88 ? -17.268 1.491 27.206 1.00 85.19 88 PHE A CA 1
ATOM 636 C C . PHE A 1 88 ? -16.760 0.593 26.077 1.00 85.19 88 PHE A C 1
ATOM 638 O O . PHE A 1 88 ? -17.342 -0.466 25.851 1.00 85.19 88 PHE A O 1
ATOM 645 N N . PHE A 1 89 ? -15.642 0.933 25.422 1.00 86.44 89 PHE A N 1
ATOM 646 C CA . PHE A 1 89 ? -15.087 0.088 24.359 1.00 86.44 89 PHE A CA 1
ATOM 647 C C . PHE A 1 89 ? -14.662 -1.288 24.872 1.00 86.44 89 PHE A C 1
ATOM 649 O O . PHE A 1 89 ? -14.949 -2.289 24.223 1.00 86.44 89 PHE A O 1
ATOM 656 N N . HIS A 1 90 ? -14.070 -1.374 26.066 1.00 84.62 90 HIS A N 1
ATOM 657 C CA . HIS A 1 90 ? -13.762 -2.667 26.677 1.00 84.62 90 HIS A CA 1
ATOM 658 C C . HIS A 1 90 ? -14.999 -3.535 26.906 1.00 84.62 90 HIS A C 1
ATOM 660 O O . HIS A 1 90 ? -14.902 -4.755 26.841 1.00 84.62 90 HIS A O 1
ATOM 666 N N . HIS A 1 91 ? -16.136 -2.930 27.254 1.00 85.75 91 HIS A N 1
ATOM 667 C CA . HIS A 1 91 ? -17.379 -3.664 27.456 1.00 85.75 91 HIS A CA 1
ATOM 668 C C . HIS A 1 91 ? -17.999 -4.088 26.120 1.00 85.75 91 HIS A C 1
ATOM 670 O O . HIS A 1 91 ? -18.330 -5.256 25.955 1.00 85.75 91 HIS A O 1
ATOM 676 N N . GLN A 1 92 ? -18.086 -3.168 25.157 1.00 79.62 92 GLN A N 1
ATOM 677 C CA . GLN A 1 92 ? -18.683 -3.422 23.841 1.00 79.62 92 GLN A CA 1
ATOM 678 C C . GLN A 1 92 ? -17.876 -4.408 22.988 1.00 79.62 92 GLN A C 1
ATOM 680 O O . GLN A 1 92 ? -18.443 -5.125 22.172 1.00 79.62 92 GLN A O 1
ATOM 685 N N . LEU A 1 93 ? -16.553 -4.452 23.163 1.00 84.75 93 LEU A N 1
ATOM 686 C CA . LEU A 1 93 ? -15.652 -5.310 22.388 1.00 84.75 93 LEU A CA 1
ATOM 687 C C . LEU A 1 93 ? -15.207 -6.557 23.160 1.00 84.75 93 LEU A C 1
ATOM 689 O O . LEU A 1 93 ? -14.283 -7.240 22.720 1.00 84.75 93 LEU A O 1
ATOM 693 N N . LYS A 1 94 ? -15.833 -6.855 24.306 1.00 84.25 94 LYS A N 1
ATOM 694 C CA . LYS A 1 94 ? -15.427 -7.947 25.201 1.00 84.25 94 LYS A CA 1
ATOM 695 C C . LYS A 1 94 ? -15.300 -9.282 24.465 1.00 84.25 94 LYS A C 1
ATOM 697 O O . LYS A 1 94 ? -14.265 -9.929 24.581 1.00 84.25 94 LYS A O 1
ATOM 702 N N . ASP A 1 95 ? -16.294 -9.636 23.658 1.00 80.44 95 ASP A N 1
ATOM 703 C CA . ASP A 1 95 ? -16.318 -10.918 22.945 1.00 80.44 95 ASP A CA 1
ATOM 704 C C . ASP A 1 95 ? -15.178 -11.033 21.921 1.00 80.44 95 ASP A C 1
ATOM 706 O O . ASP A 1 95 ? -14.618 -12.106 21.727 1.00 80.44 95 ASP A O 1
ATOM 710 N N . ILE A 1 96 ? -14.768 -9.915 21.310 1.00 81.50 96 ILE A N 1
ATOM 711 C CA . ILE A 1 96 ? -13.624 -9.877 20.388 1.00 81.50 96 ILE A CA 1
ATOM 712 C C . ILE A 1 96 ? -12.305 -9.954 21.166 1.00 81.50 96 ILE A C 1
ATOM 714 O O . ILE A 1 96 ? -11.380 -10.638 20.737 1.00 81.50 96 ILE A O 1
ATOM 718 N N . ILE A 1 97 ? -12.210 -9.281 22.317 1.00 85.00 97 ILE A N 1
ATOM 719 C CA . ILE A 1 97 ? -11.024 -9.315 23.188 1.00 85.00 97 ILE A CA 1
ATOM 720 C C . ILE A 1 97 ? -10.784 -10.730 23.734 1.00 85.00 97 ILE A C 1
ATOM 722 O O . ILE A 1 97 ? -9.638 -11.172 23.806 1.00 85.00 97 ILE A O 1
ATOM 726 N N . GLU A 1 98 ? -11.851 -11.435 24.110 1.00 86.56 98 GLU A N 1
ATOM 727 C CA . GLU A 1 98 ? -11.805 -12.782 24.693 1.00 86.56 98 GLU A CA 1
ATOM 728 C C . GLU A 1 98 ? -11.806 -13.901 23.633 1.00 86.56 98 GLU A C 1
ATOM 730 O O . GLU A 1 98 ? -11.697 -15.079 23.982 1.00 86.56 98 GLU A O 1
ATOM 735 N N . TYR A 1 99 ? -11.877 -13.564 22.339 1.00 81.69 99 TYR A N 1
ATOM 736 C CA . TYR A 1 99 ? -11.885 -14.555 21.266 1.00 81.69 99 TYR A CA 1
ATOM 737 C C . TYR A 1 99 ? -10.537 -15.290 21.177 1.00 81.69 99 TYR A C 1
ATOM 739 O O . TYR A 1 99 ? -9.527 -14.752 20.715 1.00 81.69 99 TYR A O 1
ATOM 747 N N . ALA A 1 100 ? -10.531 -16.554 21.609 1.00 79.38 100 ALA A N 1
ATOM 748 C CA . ALA A 1 100 ? -9.319 -17.356 21.787 1.00 79.38 100 ALA A CA 1
ATOM 749 C C . ALA A 1 100 ? -8.494 -17.530 20.498 1.00 79.38 100 ALA A C 1
ATOM 751 O O . ALA A 1 100 ? -7.264 -17.517 20.537 1.00 79.38 100 ALA A O 1
ATOM 752 N N . GLU A 1 101 ? -9.164 -17.656 19.352 1.00 82.00 101 GLU A N 1
ATOM 753 C CA . GLU A 1 101 ? -8.526 -17.909 18.055 1.00 82.00 101 GLU A CA 1
ATOM 754 C C . GLU A 1 101 ? -8.158 -16.621 17.303 1.00 82.00 101 GLU A C 1
ATOM 756 O O . GLU A 1 101 ? -7.610 -16.674 16.200 1.00 82.00 101 GLU A O 1
ATOM 761 N N . LEU A 1 102 ? -8.401 -15.442 17.897 1.00 83.12 102 LEU A N 1
ATOM 762 C CA . LEU A 1 102 ? -8.115 -14.164 17.245 1.00 83.12 102 LEU A CA 1
ATOM 763 C C . LEU A 1 102 ? -6.636 -14.044 16.866 1.00 83.12 102 LEU A C 1
ATOM 765 O O . LEU A 1 102 ? -6.297 -13.632 15.761 1.00 83.12 102 LEU A O 1
ATOM 769 N N . LYS A 1 103 ? -5.738 -14.409 17.784 1.00 86.06 103 LYS A N 1
ATOM 770 C CA . LYS A 1 103 ? -4.295 -14.322 17.536 1.00 86.06 103 LYS A CA 1
ATOM 771 C C . LYS A 1 103 ? -3.788 -15.506 16.711 1.00 86.06 103 LYS A C 1
ATOM 773 O O . LYS A 1 103 ? -3.011 -15.308 15.784 1.00 86.06 103 LYS A O 1
ATOM 778 N N . THR A 1 104 ? -4.196 -16.726 17.057 1.00 85.56 104 THR A N 1
ATOM 779 C CA . THR A 1 104 ? -3.616 -17.958 16.499 1.00 85.56 104 THR A CA 1
ATOM 780 C C . THR A 1 104 ? -4.110 -18.294 15.097 1.00 85.56 104 THR A C 1
ATOM 782 O O . THR A 1 104 ? -3.334 -18.856 14.332 1.00 85.56 104 THR A O 1
ATOM 785 N N . ASP A 1 105 ? -5.351 -17.944 14.749 1.00 81.00 105 ASP A N 1
ATOM 786 C CA . ASP A 1 105 ? -5.920 -18.201 13.419 1.00 81.00 105 ASP A CA 1
ATOM 787 C C . ASP A 1 105 ? -6.057 -16.899 12.622 1.00 81.00 105 ASP A C 1
ATOM 789 O O . ASP A 1 105 ? -5.462 -16.740 11.554 1.00 81.00 105 ASP A O 1
ATOM 793 N N . VAL A 1 106 ? -6.778 -15.914 13.167 1.00 82.44 106 VAL A N 1
ATOM 794 C CA . VAL A 1 106 ? -7.151 -14.712 12.403 1.00 82.44 106 VAL A CA 1
ATOM 795 C C . VAL A 1 106 ? -5.944 -13.822 12.103 1.00 82.44 106 VAL A C 1
ATOM 797 O O . VAL A 1 106 ? -5.684 -13.509 10.940 1.00 82.44 106 VAL A O 1
ATOM 800 N N . PHE A 1 107 ? -5.180 -13.417 13.122 1.00 91.31 107 PHE A N 1
ATOM 801 C CA . PHE A 1 107 ? -3.999 -12.568 12.920 1.00 91.31 107 PHE A CA 1
ATOM 802 C C . PHE A 1 107 ? -2.894 -13.296 12.161 1.00 91.31 107 PHE A C 1
ATOM 804 O O . PHE A 1 107 ? -2.223 -12.678 11.335 1.00 91.31 107 PHE A O 1
ATOM 811 N N . GLN A 1 108 ? -2.740 -14.601 12.383 1.00 88.56 108 GLN A N 1
ATOM 812 C CA . GLN A 1 108 ? -1.791 -15.416 11.634 1.00 88.56 108 GLN A CA 1
ATOM 813 C C . GLN A 1 108 ? -2.137 -15.454 10.140 1.00 88.56 108 GLN A C 1
ATOM 815 O O . GLN A 1 108 ? -1.275 -15.200 9.300 1.00 88.56 108 GLN A O 1
ATOM 820 N N . SER A 1 109 ? -3.403 -15.685 9.800 1.00 84.81 109 SER A N 1
ATOM 821 C CA . SER A 1 109 ? -3.831 -15.725 8.402 1.00 84.81 109 SER A CA 1
ATOM 822 C C . SER A 1 109 ? -3.718 -14.357 7.725 1.00 84.81 109 SER A C 1
ATOM 824 O O . SER A 1 109 ? -3.253 -14.249 6.591 1.00 84.81 109 SER A O 1
ATOM 826 N N . LEU A 1 110 ? -4.082 -13.278 8.427 1.00 88.38 110 LEU A N 1
ATOM 827 C CA . LEU A 1 110 ? -3.906 -11.917 7.914 1.00 88.38 110 LEU A CA 1
ATOM 828 C C . LEU A 1 110 ? -2.426 -11.568 7.732 1.00 88.38 110 LEU A C 1
ATOM 830 O O . LEU A 1 110 ? -2.061 -10.977 6.720 1.00 88.38 110 LEU A O 1
ATOM 834 N N . ARG A 1 111 ? -1.551 -11.988 8.650 1.00 93.38 111 ARG A N 1
ATOM 835 C CA . ARG A 1 111 ? -0.101 -11.846 8.487 1.00 93.38 111 ARG A CA 1
ATOM 836 C C . ARG A 1 111 ? 0.377 -12.503 7.194 1.00 93.38 111 ARG A C 1
ATOM 838 O O . ARG A 1 111 ? 1.172 -11.900 6.479 1.00 93.38 111 ARG A O 1
ATOM 845 N N . GLU A 1 112 ? -0.055 -13.727 6.904 1.00 90.12 112 GLU A N 1
ATOM 846 C CA . GLU A 1 112 ? 0.344 -14.444 5.685 1.00 90.12 112 GLU A CA 1
ATOM 847 C C . GLU A 1 112 ? -0.078 -13.687 4.424 1.00 90.12 112 GLU A C 1
ATOM 849 O O . GLU A 1 112 ? 0.754 -13.446 3.548 1.00 90.12 112 GLU A O 1
ATOM 854 N N . VAL A 1 113 ? -1.324 -13.205 4.385 1.00 89.75 113 VAL A N 1
ATOM 855 C CA . VAL A 1 113 ? -1.823 -12.362 3.288 1.00 89.75 113 VAL A CA 1
ATOM 856 C C . VAL A 1 113 ? -0.979 -11.100 3.129 1.00 89.75 113 VAL A C 1
ATOM 858 O O . VAL A 1 113 ? -0.560 -10.766 2.022 1.00 89.75 113 VAL A O 1
ATOM 861 N N . GLY A 1 114 ? -0.712 -10.380 4.217 1.00 93.12 114 GLY A N 1
ATOM 862 C CA . GLY A 1 114 ? 0.027 -9.126 4.134 1.00 93.12 114 GLY A CA 1
ATOM 863 C C . GLY A 1 114 ? 1.490 -9.326 3.764 1.00 93.12 114 GLY A C 1
ATOM 864 O O . GLY A 1 114 ? 2.032 -8.533 3.000 1.00 93.12 114 GLY A O 1
ATOM 865 N N . ASN A 1 115 ? 2.109 -10.420 4.210 1.00 93.94 115 ASN A N 1
ATOM 866 C CA . ASN A 1 115 ? 3.455 -10.796 3.784 1.00 93.94 115 ASN A CA 1
ATOM 867 C C . ASN A 1 115 ? 3.507 -11.154 2.297 1.00 93.94 115 ASN A C 1
ATOM 869 O O . ASN A 1 115 ? 4.474 -10.791 1.633 1.00 93.94 115 ASN A O 1
ATOM 873 N N . ALA A 1 116 ? 2.479 -11.815 1.760 1.00 92.12 116 ALA A N 1
ATOM 874 C CA . ALA A 1 116 ? 2.388 -12.080 0.328 1.00 92.12 116 ALA A CA 1
ATOM 875 C C . ALA A 1 116 ? 2.271 -10.773 -0.479 1.00 92.12 116 ALA A C 1
ATOM 877 O O . ALA A 1 116 ? 2.992 -10.586 -1.458 1.00 92.12 116 ALA A O 1
ATOM 878 N N . ILE A 1 117 ? 1.435 -9.828 -0.029 1.00 91.62 117 ILE A N 1
ATOM 879 C CA . ILE A 1 117 ? 1.308 -8.493 -0.644 1.00 91.62 117 ILE A CA 1
ATOM 880 C C . ILE A 1 117 ? 2.648 -7.745 -0.597 1.00 91.62 117 ILE A C 1
ATOM 882 O O . ILE A 1 117 ? 3.107 -7.229 -1.616 1.00 91.62 117 ILE A O 1
ATOM 886 N N . LEU A 1 118 ? 3.304 -7.724 0.565 1.00 94.25 118 LEU A N 1
ATOM 887 C CA . LEU A 1 118 ? 4.621 -7.114 0.743 1.00 94.25 118 LEU A CA 1
ATOM 888 C C . LEU A 1 118 ? 5.676 -7.749 -0.162 1.00 94.25 118 LEU A C 1
ATOM 890 O O . LEU A 1 118 ? 6.460 -7.033 -0.776 1.00 94.25 118 LEU A O 1
ATOM 894 N N . PHE A 1 119 ? 5.688 -9.076 -0.281 1.00 93.62 119 PHE A N 1
ATOM 895 C CA . PHE A 1 119 ? 6.614 -9.779 -1.162 1.00 93.62 119 PHE A CA 1
ATOM 896 C C . PHE A 1 119 ? 6.445 -9.333 -2.617 1.00 93.62 119 PHE A C 1
ATOM 898 O O . PHE A 1 119 ? 7.438 -9.010 -3.267 1.00 93.62 119 PHE A O 1
ATOM 905 N N . CYS A 1 120 ? 5.205 -9.241 -3.107 1.00 91.31 120 CYS A N 1
ATOM 906 C CA . CYS A 1 120 ? 4.912 -8.745 -4.452 1.00 91.31 120 CYS A CA 1
ATOM 907 C C . CYS A 1 120 ? 5.398 -7.304 -4.671 1.00 91.31 120 CYS A C 1
ATOM 909 O O . CYS A 1 120 ? 5.976 -7.005 -5.713 1.00 91.31 120 CYS A O 1
ATOM 911 N N . LEU A 1 121 ? 5.214 -6.425 -3.684 1.00 93.88 121 LEU A N 1
ATOM 912 C CA . LEU A 1 121 ? 5.721 -5.054 -3.748 1.00 93.88 121 LEU A CA 1
ATOM 913 C C . LEU A 1 121 ? 7.258 -5.015 -3.793 1.00 93.88 121 LEU A C 1
ATOM 915 O O . LEU A 1 121 ? 7.843 -4.304 -4.607 1.00 93.88 121 LEU A O 1
ATOM 919 N N . LEU A 1 122 ? 7.919 -5.769 -2.913 1.00 93.94 122 LEU A N 1
ATOM 920 C CA . LEU A 1 122 ? 9.376 -5.750 -2.776 1.00 93.94 122 LEU A CA 1
ATOM 921 C C . LEU A 1 122 ? 10.078 -6.378 -3.983 1.00 93.94 122 LEU A C 1
ATOM 923 O O . LEU A 1 122 ? 11.107 -5.861 -4.417 1.00 93.94 122 LEU A O 1
ATOM 927 N N . ILE A 1 123 ? 9.531 -7.459 -4.549 1.00 90.75 123 ILE A N 1
ATOM 928 C CA . ILE A 1 123 ? 10.127 -8.094 -5.729 1.00 90.75 123 ILE A CA 1
ATOM 929 C C . ILE A 1 123 ? 10.011 -7.203 -6.968 1.00 90.75 123 ILE A C 1
ATOM 931 O O . ILE A 1 123 ? 10.957 -7.129 -7.745 1.00 90.75 123 ILE A O 1
ATOM 935 N N . GLU A 1 124 ? 8.911 -6.463 -7.129 1.00 90.31 124 GLU A N 1
ATOM 936 C CA . GLU A 1 124 ? 8.779 -5.477 -8.207 1.00 90.31 124 GLU A CA 1
ATOM 937 C C . GLU A 1 124 ? 9.778 -4.326 -8.054 1.00 90.31 124 GLU A C 1
ATOM 939 O O . GLU A 1 124 ? 10.395 -3.904 -9.034 1.00 90.31 124 GLU A O 1
ATOM 944 N N . GLN A 1 125 ? 9.990 -3.839 -6.828 1.00 91.94 125 GLN A N 1
ATOM 945 C CA . GLN A 1 125 ? 11.001 -2.813 -6.562 1.00 91.94 125 GLN A CA 1
ATOM 946 C C . GLN A 1 125 ? 12.417 -3.308 -6.867 1.00 91.94 125 GLN A C 1
ATOM 948 O O . GLN A 1 125 ? 13.207 -2.565 -7.449 1.00 91.94 125 GLN A O 1
ATOM 953 N N . ALA A 1 126 ? 12.738 -4.549 -6.492 1.00 92.69 126 ALA A N 1
ATOM 954 C CA . ALA A 1 126 ? 14.026 -5.162 -6.795 1.00 92.69 126 ALA A CA 1
ATOM 955 C C . ALA A 1 126 ? 14.224 -5.320 -8.310 1.00 92.69 126 ALA A C 1
ATOM 957 O O . ALA A 1 126 ? 15.256 -4.907 -8.836 1.00 92.69 126 ALA A O 1
ATOM 958 N N . LEU A 1 127 ? 13.205 -5.819 -9.015 1.00 89.00 127 LEU A N 1
ATOM 959 C CA . LEU A 1 127 ? 13.230 -5.970 -10.469 1.00 89.00 127 LEU A CA 1
ATOM 960 C C . LEU A 1 127 ? 13.407 -4.620 -11.171 1.00 89.00 127 LEU A C 1
ATOM 962 O O . LEU A 1 127 ? 14.218 -4.500 -12.081 1.00 89.00 127 LEU A O 1
ATOM 966 N N . SER A 1 128 ? 12.731 -3.574 -10.694 1.00 90.75 128 SER A N 1
ATOM 967 C CA . SER A 1 128 ? 12.875 -2.223 -11.248 1.00 90.75 128 SER A CA 1
ATOM 968 C C . SER A 1 128 ? 14.305 -1.688 -11.108 1.00 90.75 128 SER A C 1
ATOM 970 O O . SER A 1 128 ? 14.809 -1.029 -12.015 1.00 90.75 128 SER A O 1
ATOM 972 N N . GLN A 1 129 ? 14.979 -1.963 -9.986 1.00 92.12 129 GLN A N 1
ATOM 973 C CA . GLN A 1 129 ? 16.378 -1.566 -9.784 1.00 92.12 129 GLN A CA 1
ATOM 974 C C . GLN A 1 129 ? 17.328 -2.326 -10.716 1.00 92.12 129 GLN A C 1
ATOM 976 O O . GLN A 1 129 ? 18.264 -1.726 -11.248 1.00 92.12 129 GLN A O 1
ATOM 981 N N . GLU A 1 130 ? 17.080 -3.618 -10.930 1.00 91.62 130 GLU A N 1
ATOM 982 C CA . GLU A 1 130 ? 17.847 -4.458 -11.854 1.00 91.62 130 GLU A CA 1
ATOM 983 C C . GLU A 1 130 ? 17.686 -3.973 -13.300 1.00 91.62 130 GLU A C 1
ATOM 985 O O . GLU A 1 130 ? 18.674 -3.656 -13.963 1.00 91.62 130 GLU A O 1
ATOM 990 N N . GLU A 1 131 ? 16.447 -3.790 -13.758 1.00 91.62 131 GLU A N 1
ATOM 991 C CA . GLU A 1 131 ? 16.151 -3.341 -15.119 1.00 91.62 131 GLU A CA 1
ATOM 992 C C . GLU A 1 131 ? 16.737 -1.954 -15.419 1.00 91.62 131 GLU A C 1
ATOM 994 O O . GLU A 1 131 ? 17.242 -1.716 -16.516 1.00 91.62 131 GLU A O 1
ATOM 999 N N . VAL A 1 132 ? 16.717 -1.028 -14.452 1.00 94.12 132 VAL A N 1
ATOM 1000 C CA . VAL A 1 132 ? 17.352 0.290 -14.618 1.00 94.12 132 VAL A CA 1
ATOM 1001 C C . VAL A 1 132 ? 18.866 0.156 -14.775 1.00 94.12 132 VAL A C 1
ATOM 1003 O O . VAL A 1 132 ? 19.452 0.841 -15.616 1.00 94.12 132 VAL A O 1
ATOM 1006 N N . CYS A 1 133 ? 19.514 -0.724 -14.008 1.00 94.31 133 CYS A N 1
ATOM 1007 C CA . CYS A 1 133 ? 20.943 -0.989 -14.174 1.00 94.31 133 CYS A CA 1
ATOM 1008 C C . CYS A 1 133 ? 21.250 -1.554 -15.567 1.00 94.31 133 CYS A C 1
ATOM 1010 O O . CYS A 1 133 ? 22.215 -1.120 -16.199 1.00 94.31 133 CYS A O 1
ATOM 1012 N N . ASP A 1 134 ? 20.424 -2.466 -16.073 1.00 93.44 134 ASP A N 1
ATOM 1013 C CA . ASP A 1 134 ? 20.572 -3.022 -17.420 1.00 93.44 134 ASP A CA 1
ATOM 1014 C C . ASP A 1 134 ? 20.421 -1.947 -18.501 1.00 93.44 134 ASP A C 1
ATOM 1016 O O . ASP A 1 134 ? 21.256 -1.851 -19.404 1.00 93.44 134 ASP A O 1
ATOM 1020 N N . LEU A 1 135 ? 19.413 -1.078 -18.378 1.00 94.31 135 LEU A N 1
ATOM 1021 C CA . LEU A 1 135 ? 19.197 0.040 -19.300 1.00 94.31 135 LEU A CA 1
ATOM 1022 C C . LEU A 1 135 ? 20.372 1.025 -19.296 1.00 94.31 135 LEU A C 1
ATOM 1024 O O . LEU A 1 135 ? 20.771 1.510 -20.354 1.00 94.31 135 LEU A O 1
ATOM 1028 N N . LEU A 1 136 ? 20.971 1.298 -18.133 1.00 95.44 136 LEU A N 1
ATOM 1029 C CA . LEU A 1 136 ? 22.150 2.165 -18.034 1.00 95.44 136 LEU A CA 1
ATOM 1030 C C . LEU A 1 136 ? 23.368 1.573 -18.756 1.00 95.44 136 LEU A C 1
ATOM 1032 O O . LEU A 1 136 ? 24.113 2.316 -19.398 1.00 95.44 136 LEU A O 1
ATOM 1036 N N . HIS A 1 137 ? 23.563 0.254 -18.693 1.00 94.75 137 HIS A N 1
ATOM 1037 C CA . HIS A 1 137 ? 24.630 -0.420 -19.437 1.00 94.75 137 HIS A CA 1
ATOM 1038 C C . HIS A 1 137 ? 24.331 -0.521 -20.939 1.00 94.75 137 HIS A C 1
ATOM 1040 O O . HIS A 1 137 ? 25.258 -0.460 -21.748 1.00 94.75 137 HIS A O 1
ATOM 1046 N N . ALA A 1 138 ? 23.058 -0.645 -21.322 1.00 95.50 138 ALA A N 1
ATOM 1047 C CA . ALA A 1 138 ? 22.629 -0.696 -22.718 1.00 95.50 138 ALA A CA 1
ATOM 1048 C C . ALA A 1 138 ? 22.658 0.679 -23.410 1.00 95.50 138 ALA A C 1
ATOM 1050 O O . ALA A 1 138 ? 22.907 0.756 -24.616 1.00 95.50 138 ALA A O 1
ATOM 1051 N N . ALA A 1 139 ? 22.462 1.766 -22.657 1.00 96.31 139 ALA A N 1
ATOM 1052 C CA . ALA A 1 139 ? 22.301 3.127 -23.170 1.00 96.31 139 ALA A CA 1
ATOM 1053 C C . ALA A 1 139 ? 23.336 3.558 -24.237 1.00 96.31 139 ALA A C 1
ATOM 1055 O O . ALA A 1 139 ? 22.915 4.070 -25.281 1.00 96.31 139 ALA A O 1
ATOM 1056 N N . PRO A 1 140 ? 24.659 3.319 -24.079 1.00 95.94 140 PRO A N 1
ATOM 1057 C CA . PRO A 1 140 ? 25.649 3.700 -25.091 1.00 95.94 140 PRO A CA 1
ATOM 1058 C C . PRO A 1 140 ? 25.461 2.995 -26.441 1.00 95.94 140 PRO A C 1
ATOM 1060 O O . PRO A 1 140 ? 25.784 3.567 -27.482 1.00 95.94 140 PRO A O 1
ATOM 1063 N N . PHE A 1 141 ? 24.942 1.766 -26.430 1.00 97.00 141 PHE A N 1
ATOM 1064 C CA . PHE A 1 141 ? 24.744 0.944 -27.627 1.00 97.00 141 PHE A CA 1
ATOM 1065 C C . PHE A 1 141 ? 23.407 1.221 -28.324 1.00 97.00 141 PHE A C 1
ATOM 1067 O O . PHE A 1 141 ? 23.262 0.913 -29.508 1.00 97.00 141 PHE A O 1
ATOM 1074 N N . GLN A 1 142 ? 22.469 1.846 -27.608 1.00 95.69 142 GLN A N 1
ATOM 1075 C CA . GLN A 1 142 ? 21.134 2.237 -28.080 1.00 95.69 142 GLN A CA 1
ATOM 1076 C C . GLN A 1 142 ? 21.022 3.739 -28.389 1.00 95.69 142 GLN A C 1
ATOM 1078 O O . GLN A 1 142 ? 19.924 4.266 -28.551 1.00 95.69 142 GLN A O 1
ATOM 1083 N N . ASN A 1 143 ? 22.158 4.444 -28.460 1.00 95.38 143 ASN A N 1
ATOM 1084 C CA . ASN A 1 143 ? 22.225 5.884 -28.730 1.00 95.38 143 ASN A CA 1
ATOM 1085 C C . ASN A 1 143 ? 21.474 6.756 -27.697 1.00 95.38 143 ASN A C 1
ATOM 1087 O O . ASN A 1 143 ? 20.975 7.835 -28.016 1.00 95.38 143 ASN A O 1
ATOM 1091 N N . ILE A 1 144 ? 21.407 6.307 -26.440 1.00 95.00 144 ILE A N 1
ATOM 1092 C CA . ILE A 1 144 ? 20.827 7.071 -25.332 1.00 95.00 144 ILE A CA 1
ATOM 1093 C C . ILE A 1 144 ? 21.957 7.821 -24.629 1.00 95.00 144 ILE A C 1
ATOM 1095 O O . ILE A 1 144 ? 22.844 7.226 -24.016 1.00 95.00 144 ILE A O 1
ATOM 1099 N N . LEU A 1 145 ? 21.929 9.151 -24.717 1.00 93.44 145 LEU A N 1
ATOM 1100 C CA . LEU A 1 145 ? 22.968 10.016 -24.165 1.00 93.44 145 LEU A CA 1
ATOM 1101 C C . LEU A 1 145 ? 22.412 10.890 -23.035 1.00 93.44 145 LEU A C 1
ATOM 1103 O O . LEU A 1 145 ? 21.347 11.492 -23.196 1.00 93.44 145 LEU A O 1
ATOM 1107 N N . PRO A 1 146 ? 23.132 11.019 -21.905 1.00 94.38 146 PRO A N 1
ATOM 1108 C CA . PRO A 1 146 ? 22.715 11.904 -20.832 1.00 94.38 146 PRO A CA 1
ATOM 1109 C C . PRO A 1 146 ? 22.813 13.368 -21.267 1.00 94.38 146 PRO A C 1
ATOM 1111 O O . PRO A 1 146 ? 23.627 13.749 -22.115 1.00 94.38 146 PRO A O 1
ATOM 1114 N N . ARG A 1 147 ? 22.013 14.221 -20.626 1.00 91.38 147 ARG A N 1
ATOM 1115 C CA . ARG A 1 147 ? 22.074 15.667 -20.842 1.00 91.38 147 ARG A CA 1
ATOM 1116 C C . ARG A 1 147 ? 23.446 16.205 -20.430 1.00 91.38 147 ARG A C 1
ATOM 1118 O O . ARG A 1 147 ? 23.897 15.989 -19.308 1.00 91.38 147 ARG A O 1
ATOM 1125 N N . VAL A 1 148 ? 24.087 16.948 -21.328 1.00 90.75 148 VAL A N 1
ATOM 1126 C CA . VAL A 1 148 ? 25.409 17.542 -21.089 1.00 90.75 148 VAL A CA 1
ATOM 1127 C C . VAL A 1 148 ? 25.334 18.971 -20.565 1.00 90.75 148 VAL A C 1
ATOM 1129 O O . VAL A 1 148 ? 24.409 19.721 -20.877 1.00 90.75 148 VAL A O 1
ATOM 1132 N N . TYR A 1 149 ? 26.359 19.364 -19.808 1.00 90.50 149 TYR A N 1
ATOM 1133 C CA . TYR A 1 149 ? 26.572 20.751 -19.402 1.00 90.50 149 TYR A CA 1
ATOM 1134 C C . TYR A 1 149 ? 26.842 21.655 -20.617 1.00 90.50 149 TYR A C 1
ATOM 1136 O O . TYR A 1 149 ? 27.636 21.299 -21.497 1.00 90.50 149 TYR A O 1
ATOM 1144 N N . ILE A 1 150 ? 26.200 22.827 -20.631 1.00 90.50 150 ILE A N 1
ATOM 1145 C CA . ILE A 1 150 ? 26.277 23.836 -21.693 1.00 90.50 150 ILE A CA 1
ATOM 1146 C C . ILE A 1 150 ? 26.949 25.091 -21.141 1.00 90.50 150 ILE A C 1
ATOM 1148 O O . ILE A 1 150 ? 26.537 25.606 -20.103 1.00 90.50 150 ILE A O 1
ATOM 1152 N N . LYS A 1 151 ? 27.986 25.571 -21.834 1.00 89.69 151 LYS A N 1
ATOM 1153 C CA . LYS A 1 151 ? 28.644 26.843 -21.505 1.00 89.69 151 LYS A CA 1
ATOM 1154 C C . LYS A 1 151 ? 27.830 28.027 -22.031 1.00 89.69 151 LYS A C 1
ATOM 1156 O O . LYS A 1 151 ? 27.051 27.884 -22.970 1.00 89.69 151 LYS A O 1
ATOM 1161 N N . GLU A 1 152 ? 28.043 29.203 -21.450 1.00 83.94 152 GLU A N 1
ATOM 1162 C CA . GLU A 1 152 ? 27.405 30.445 -21.894 1.00 83.94 152 GLU A CA 1
ATOM 1163 C C . GLU A 1 152 ? 27.659 30.693 -23.394 1.00 83.94 152 GLU A C 1
ATOM 1165 O O . GLU A 1 152 ? 28.792 30.601 -23.866 1.00 83.94 152 GLU A O 1
ATOM 1170 N N . GLY A 1 153 ? 26.591 30.941 -24.157 1.00 86.38 153 GLY A N 1
ATOM 1171 C CA . GLY A 1 153 ? 26.647 31.122 -25.614 1.00 86.38 153 GLY A CA 1
ATOM 1172 C C . GLY A 1 153 ? 26.583 29.838 -26.457 1.00 86.38 153 GLY A C 1
ATOM 1173 O O . GLY A 1 153 ? 26.465 29.929 -27.680 1.00 86.38 153 GLY A O 1
ATOM 1174 N N . GLU A 1 154 ? 26.607 28.643 -25.858 1.00 89.81 154 GLU A N 1
ATOM 1175 C CA . GLU A 1 154 ? 26.425 27.379 -26.583 1.00 89.81 154 GLU A CA 1
ATOM 1176 C C . GLU A 1 154 ? 24.950 26.939 -26.638 1.00 89.81 154 GLU A C 1
ATOM 1178 O O . GLU A 1 154 ? 24.168 27.168 -25.718 1.00 89.81 154 GLU A O 1
ATOM 1183 N N . ARG A 1 155 ? 24.567 26.251 -27.723 1.00 90.31 155 ARG A N 1
ATOM 1184 C CA . ARG A 1 155 ? 23.238 25.634 -27.876 1.00 90.31 155 ARG A CA 1
ATOM 1185 C C . ARG A 1 155 ? 23.292 24.141 -27.553 1.00 90.31 155 ARG A C 1
ATOM 1187 O O . ARG A 1 155 ? 24.159 23.431 -28.074 1.00 90.31 155 ARG A O 1
ATOM 1194 N N . LEU A 1 156 ? 22.349 23.661 -26.738 1.00 90.12 156 LEU A N 1
ATOM 1195 C CA . LEU A 1 156 ? 22.265 22.260 -26.303 1.00 90.12 156 LEU A CA 1
ATOM 1196 C C . LEU A 1 156 ? 22.173 21.298 -27.491 1.00 90.12 156 LEU A C 1
ATOM 1198 O O . LEU A 1 156 ? 22.884 20.297 -27.524 1.00 90.12 156 LEU A O 1
ATOM 1202 N N . GLU A 1 157 ? 21.368 21.633 -28.497 1.00 90.56 157 GLU A N 1
ATOM 1203 C CA . GLU A 1 157 ? 21.119 20.787 -29.668 1.00 90.56 157 GLU A CA 1
ATOM 1204 C C . GLU A 1 157 ? 22.405 20.538 -30.462 1.00 90.56 157 GLU A C 1
ATOM 1206 O O . GLU A 1 157 ? 22.672 19.422 -30.905 1.00 90.56 157 GLU A O 1
ATOM 1211 N N . VAL A 1 158 ? 23.240 21.572 -30.616 1.00 91.56 158 VAL A N 1
ATOM 1212 C CA . VAL A 1 158 ? 24.513 21.471 -31.344 1.00 91.56 158 VAL A CA 1
ATOM 1213 C C . VAL A 1 158 ? 25.485 20.570 -30.588 1.00 91.56 158 VAL A C 1
ATOM 1215 O O . VAL A 1 158 ? 26.171 19.745 -31.195 1.00 91.56 158 VAL A O 1
ATOM 1218 N N . ARG A 1 159 ? 25.545 20.704 -29.259 1.00 90.69 159 ARG A N 1
ATOM 1219 C CA . ARG A 1 159 ? 26.450 19.905 -28.428 1.00 90.69 159 ARG A CA 1
ATOM 1220 C C . ARG A 1 159 ? 26.007 18.442 -28.343 1.00 90.69 159 ARG A C 1
ATOM 1222 O O . ARG A 1 159 ? 26.860 17.565 -28.454 1.00 90.69 159 ARG A O 1
ATOM 1229 N N . MET A 1 160 ? 24.703 18.183 -28.238 1.00 92.94 160 MET A N 1
ATOM 1230 C CA . MET A 1 160 ? 24.132 16.832 -28.286 1.00 92.94 160 MET A CA 1
ATOM 1231 C C . MET A 1 160 ? 24.416 16.148 -29.628 1.00 92.94 160 MET A C 1
ATOM 1233 O O . MET A 1 160 ? 24.939 15.041 -29.625 1.00 92.94 160 MET A O 1
ATOM 1237 N N . LYS A 1 161 ? 24.211 16.830 -30.768 1.00 92.69 161 LYS A N 1
ATOM 1238 C CA . LYS A 1 161 ? 24.536 16.275 -32.099 1.00 92.69 161 LYS A CA 1
ATOM 1239 C C . LYS A 1 161 ? 26.015 15.923 -32.262 1.00 92.69 161 LYS A C 1
ATOM 1241 O O . LYS A 1 161 ? 26.354 14.909 -32.864 1.00 92.69 161 LYS A O 1
ATOM 1246 N N . ARG A 1 162 ? 26.922 16.748 -31.725 1.00 92.44 162 ARG A N 1
ATOM 1247 C CA . ARG A 1 162 ? 28.364 16.434 -31.720 1.00 92.44 162 ARG A CA 1
ATOM 1248 C C . ARG A 1 162 ? 28.673 15.196 -30.878 1.00 92.44 162 ARG A C 1
ATOM 1250 O O . ARG A 1 162 ? 29.549 14.419 -31.246 1.00 92.44 162 ARG A O 1
ATOM 1257 N N . LEU A 1 163 ? 27.980 15.025 -29.754 1.00 93.06 163 LEU A N 1
ATOM 1258 C CA . LEU A 1 163 ? 28.153 13.871 -28.876 1.00 93.06 163 LEU A CA 1
ATOM 1259 C C . LEU A 1 163 ? 27.601 12.587 -29.507 1.00 93.06 163 LEU A C 1
ATOM 1261 O O . LEU A 1 163 ? 28.264 11.557 -29.457 1.00 93.06 163 LEU A O 1
ATOM 1265 N N . GLU A 1 164 ? 26.445 12.678 -30.156 1.00 94.44 164 GLU A N 1
ATOM 1266 C CA . GLU A 1 164 ? 25.856 11.605 -30.957 1.00 94.44 164 GLU A CA 1
ATOM 1267 C C . GLU A 1 164 ? 26.811 11.171 -32.074 1.00 94.44 164 GLU A C 1
ATOM 1269 O O . GLU A 1 164 ? 27.141 9.995 -32.181 1.00 94.44 164 GLU A O 1
ATOM 1274 N N . ALA A 1 165 ? 27.382 12.118 -32.826 1.00 94.62 165 ALA A N 1
ATOM 1275 C CA . ALA A 1 165 ? 28.385 11.809 -33.847 1.00 94.62 165 ALA A CA 1
ATOM 1276 C C . ALA A 1 165 ? 29.646 11.138 -33.268 1.00 94.62 165 ALA A C 1
ATOM 1278 O O . ALA A 1 165 ? 30.224 10.257 -33.903 1.00 94.62 165 ALA A O 1
ATOM 1279 N N . LYS A 1 166 ? 30.071 11.527 -32.056 1.00 95.81 166 LYS A N 1
ATOM 1280 C CA . LYS A 1 166 ? 31.220 10.921 -31.365 1.00 95.81 166 LYS A CA 1
ATOM 1281 C C . LYS A 1 166 ? 30.964 9.453 -31.002 1.00 95.81 166 LYS A C 1
ATOM 1283 O O . LYS A 1 166 ? 31.885 8.647 -31.112 1.00 95.81 166 LYS A O 1
ATOM 1288 N N . TYR A 1 167 ? 29.752 9.117 -30.558 1.00 95.81 167 TYR A N 1
ATOM 1289 C CA . TYR A 1 167 ? 29.392 7.764 -30.116 1.00 95.81 167 TYR A CA 1
ATOM 1290 C C . TYR A 1 167 ? 28.656 6.927 -31.168 1.00 95.81 167 TYR A C 1
ATOM 1292 O O . TYR A 1 167 ? 28.418 5.748 -30.929 1.00 95.81 167 TYR A O 1
ATOM 1300 N N . ALA A 1 168 ? 28.395 7.472 -32.358 1.00 95.19 168 ALA A N 1
ATOM 1301 C CA . ALA A 1 168 ? 27.793 6.751 -33.478 1.00 95.19 168 ALA A CA 1
ATOM 1302 C C . ALA A 1 168 ? 28.422 5.367 -33.773 1.00 95.19 168 ALA A C 1
ATOM 1304 O O . ALA A 1 168 ? 27.665 4.451 -34.088 1.00 95.19 168 ALA A O 1
ATOM 1305 N N . PRO A 1 169 ? 29.752 5.141 -33.638 1.00 96.06 169 PRO A N 1
ATOM 1306 C CA . PRO A 1 169 ? 30.337 3.810 -33.836 1.00 96.06 169 PRO A CA 1
ATOM 1307 C C . PRO A 1 169 ? 29.889 2.741 -32.829 1.00 96.06 169 PRO A C 1
ATOM 1309 O O . PRO A 1 169 ? 30.040 1.558 -33.117 1.00 96.06 169 PRO A O 1
ATOM 1312 N N . LEU A 1 170 ? 29.376 3.136 -31.658 1.00 95.75 170 LEU A N 1
ATOM 1313 C CA . LEU A 1 170 ? 28.868 2.219 -30.632 1.00 95.75 170 LEU A CA 1
ATOM 1314 C C . LEU A 1 170 ? 27.410 1.815 -30.874 1.00 95.75 170 LEU A C 1
ATOM 1316 O O . LEU A 1 170 ? 26.947 0.849 -30.275 1.00 95.75 170 LEU A O 1
ATOM 1320 N N . HIS A 1 171 ? 26.689 2.531 -31.741 1.00 96.12 171 HIS A N 1
ATOM 1321 C CA . HIS A 1 171 ? 25.280 2.271 -32.006 1.00 96.12 171 HIS A CA 1
ATOM 1322 C C . HIS A 1 171 ? 25.119 0.926 -32.732 1.00 96.12 171 HIS A C 1
ATOM 1324 O O . HIS A 1 171 ? 25.448 0.790 -33.914 1.00 96.12 171 HIS A O 1
ATOM 1330 N N . LEU A 1 172 ? 24.632 -0.081 -32.002 1.00 95.88 172 LEU A N 1
ATOM 1331 C CA . LEU A 1 172 ? 24.771 -1.487 -32.379 1.00 95.88 172 LEU A CA 1
ATOM 1332 C C . LEU A 1 172 ? 23.948 -1.861 -33.615 1.00 95.88 172 LEU A C 1
ATOM 1334 O O . LEU A 1 172 ? 24.487 -2.444 -34.557 1.00 95.88 172 LEU A O 1
ATOM 1338 N N . VAL A 1 173 ? 22.655 -1.523 -33.628 1.00 96.56 173 VAL A N 1
ATOM 1339 C CA . VAL A 1 173 ? 21.745 -1.926 -34.713 1.00 96.56 173 VAL A CA 1
ATOM 1340 C C . VAL A 1 173 ? 22.189 -1.345 -36.064 1.00 96.56 173 VAL A C 1
ATOM 1342 O O . VAL A 1 173 ? 22.408 -2.142 -36.978 1.00 96.56 173 VAL A O 1
ATOM 1345 N N . PRO A 1 174 ? 22.459 -0.030 -36.220 1.00 96.81 174 PRO A N 1
ATOM 1346 C CA . PRO A 1 174 ? 22.942 0.512 -37.494 1.00 96.81 174 PRO A CA 1
ATOM 1347 C C . PRO A 1 174 ? 24.304 -0.042 -37.927 1.00 96.81 174 PRO A C 1
ATOM 1349 O O . PRO A 1 174 ? 24.586 -0.154 -39.122 1.00 96.81 174 PRO A O 1
ATOM 1352 N N . LEU A 1 175 ? 25.171 -0.399 -36.972 1.00 96.38 175 LEU A N 1
ATOM 1353 C CA . LEU A 1 175 ? 26.456 -1.022 -37.279 1.00 96.38 175 LEU A CA 1
ATOM 1354 C C . LEU A 1 175 ? 26.266 -2.412 -37.904 1.00 96.38 175 LEU A C 1
ATOM 1356 O O . LEU A 1 175 ? 26.898 -2.713 -38.920 1.00 96.38 175 LEU A O 1
ATOM 1360 N N . ILE A 1 176 ? 25.384 -3.233 -37.326 1.00 96.62 176 ILE A N 1
ATOM 1361 C CA . ILE A 1 176 ? 25.049 -4.569 -37.839 1.00 96.62 176 ILE A CA 1
ATOM 1362 C C . ILE A 1 176 ? 24.273 -4.467 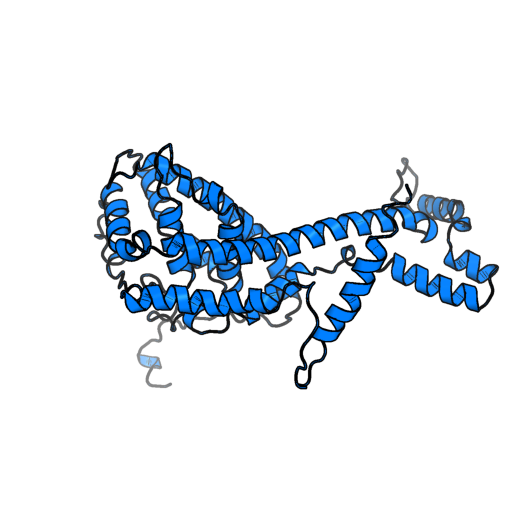-39.154 1.00 96.62 176 ILE A C 1
ATOM 1364 O O . ILE A 1 176 ? 24.526 -5.249 -40.060 1.00 96.62 176 ILE A O 1
ATOM 1368 N N . GLU A 1 177 ? 23.396 -3.480 -39.323 1.00 96.06 177 GLU A N 1
ATOM 1369 C CA . GLU A 1 177 ? 22.706 -3.240 -40.599 1.00 96.06 177 GLU A CA 1
ATOM 1370 C C . GLU A 1 177 ? 23.668 -2.914 -41.744 1.00 96.06 177 GLU A C 1
ATOM 1372 O O . GLU A 1 177 ? 23.417 -3.284 -42.889 1.00 96.06 177 GLU A O 1
ATOM 1377 N N . ARG A 1 178 ? 24.790 -2.254 -41.441 1.00 96.19 178 ARG A N 1
ATOM 1378 C CA . ARG A 1 178 ? 25.805 -1.905 -42.439 1.00 96.19 178 ARG A CA 1
ATOM 1379 C C . ARG A 1 178 ? 26.758 -3.055 -42.772 1.00 96.19 178 ARG A C 1
ATOM 1381 O O . ARG A 1 178 ? 27.255 -3.104 -43.894 1.00 96.19 178 ARG A O 1
ATOM 1388 N N . LEU A 1 179 ? 27.086 -3.910 -41.802 1.00 96.12 179 LEU A N 1
ATOM 1389 C CA . LEU A 1 179 ? 28.192 -4.878 -41.912 1.00 96.12 179 LEU A CA 1
ATOM 1390 C C . LEU A 1 179 ? 27.771 -6.349 -41.763 1.00 96.12 179 LEU A C 1
ATOM 1392 O O . LEU A 1 179 ? 28.565 -7.241 -42.050 1.00 96.12 179 LEU A O 1
ATOM 1396 N N . GLY A 1 180 ? 26.566 -6.608 -41.266 1.00 95.88 180 GLY A N 1
ATOM 1397 C CA . GLY A 1 180 ? 26.074 -7.931 -40.905 1.00 95.88 180 GLY A CA 1
ATOM 1398 C C . GLY A 1 180 ? 25.268 -8.618 -42.005 1.00 95.88 180 GLY A C 1
ATOM 1399 O O . GLY A 1 180 ? 24.847 -8.028 -42.997 1.00 95.88 180 GLY A O 1
ATOM 1400 N N . THR A 1 181 ? 25.032 -9.908 -41.796 1.00 97.62 181 THR A N 1
ATOM 1401 C CA . THR A 1 181 ? 24.140 -10.739 -42.616 1.00 97.62 181 THR A CA 1
ATOM 1402 C C . THR A 1 181 ? 22.663 -10.458 -42.305 1.00 97.62 181 THR A C 1
ATOM 1404 O O . THR A 1 181 ? 22.345 -10.001 -41.203 1.00 97.62 181 THR A O 1
ATOM 1407 N N . PRO A 1 182 ? 21.725 -10.803 -43.208 1.00 96.81 182 PRO A N 1
ATOM 1408 C CA . PRO A 1 182 ? 20.291 -10.658 -42.947 1.00 96.81 182 PRO A CA 1
ATOM 1409 C C . PRO A 1 182 ? 19.824 -11.339 -41.651 1.00 96.81 182 PRO A C 1
ATOM 1411 O O . PRO A 1 182 ? 18.990 -10.795 -40.931 1.00 96.81 182 PRO A O 1
ATOM 1414 N N . GLN A 1 183 ? 20.395 -12.501 -41.319 1.00 97.12 183 GLN A N 1
ATOM 1415 C CA . GLN A 1 183 ? 20.094 -13.221 -40.081 1.00 97.12 183 GLN A CA 1
ATOM 1416 C C . GLN A 1 183 ? 20.573 -12.448 -38.845 1.00 97.12 183 GLN A C 1
ATOM 1418 O O . GLN A 1 183 ? 19.833 -12.322 -37.873 1.00 97.12 183 GLN A O 1
ATOM 1423 N N . GLN A 1 184 ? 21.788 -11.891 -38.885 1.00 96.75 184 GLN A N 1
ATOM 1424 C CA . GLN A 1 184 ? 22.326 -11.086 -37.783 1.00 96.75 184 GLN A CA 1
ATOM 1425 C C . GLN A 1 184 ? 21.520 -9.806 -37.561 1.00 96.75 184 GLN A C 1
ATOM 1427 O O . GLN A 1 184 ? 21.291 -9.431 -36.416 1.00 96.75 184 GLN A O 1
ATOM 1432 N N . ILE A 1 185 ? 21.055 -9.164 -38.636 1.00 96.88 185 ILE A N 1
ATOM 1433 C CA . ILE A 1 185 ? 20.212 -7.964 -38.552 1.00 96.88 185 ILE A CA 1
ATOM 1434 C C . ILE A 1 185 ? 18.890 -8.280 -37.846 1.00 96.88 185 ILE A C 1
ATOM 1436 O O . ILE A 1 185 ? 18.484 -7.537 -36.954 1.00 96.88 185 ILE A O 1
ATOM 1440 N N . ALA A 1 186 ? 18.228 -9.382 -38.215 1.00 96.50 186 ALA A N 1
ATOM 1441 C CA . ALA A 1 186 ? 16.975 -9.791 -37.582 1.00 96.50 186 ALA A CA 1
ATOM 1442 C C . ALA A 1 186 ? 17.153 -10.032 -36.073 1.00 96.50 186 ALA A C 1
ATOM 1444 O O . ALA A 1 186 ? 16.420 -9.456 -35.272 1.00 96.50 186 ALA A O 1
ATOM 1445 N N . ILE A 1 187 ? 18.185 -10.796 -35.693 1.00 96.38 187 ILE A N 1
ATOM 1446 C CA . ILE A 1 187 ? 18.505 -11.091 -34.287 1.00 96.38 187 ILE A CA 1
ATOM 1447 C C . ILE A 1 187 ? 18.847 -9.809 -33.516 1.00 96.38 187 ILE A C 1
ATOM 1449 O O . ILE A 1 187 ? 18.388 -9.623 -32.392 1.00 96.38 187 ILE A O 1
ATOM 1453 N N . ALA A 1 188 ? 19.630 -8.904 -34.108 1.00 96.00 188 ALA A N 1
ATOM 1454 C CA . ALA A 1 188 ? 20.020 -7.653 -33.462 1.00 96.00 188 ALA A CA 1
ATOM 1455 C C . ALA A 1 188 ? 18.821 -6.735 -33.190 1.00 96.00 188 ALA A C 1
ATOM 1457 O O . ALA A 1 188 ? 18.748 -6.133 -32.123 1.00 96.00 188 ALA A O 1
ATOM 1458 N N . ARG A 1 189 ? 17.870 -6.647 -34.129 1.00 95.38 189 ARG A N 1
ATOM 1459 C CA . ARG A 1 189 ? 16.646 -5.850 -33.957 1.00 95.38 189 ARG A CA 1
ATOM 1460 C C . ARG A 1 189 ? 15.747 -6.406 -32.854 1.00 95.38 189 ARG A C 1
ATOM 1462 O O . ARG A 1 189 ? 15.201 -5.632 -32.075 1.00 95.38 189 ARG A O 1
ATOM 1469 N N . GLU A 1 190 ? 15.607 -7.727 -32.775 1.00 95.56 190 GLU A N 1
ATOM 1470 C CA . GLU A 1 190 ? 14.835 -8.377 -31.711 1.00 95.56 190 GLU A CA 1
ATOM 1471 C C . GLU A 1 190 ? 15.517 -8.218 -30.343 1.00 95.56 190 GLU A C 1
ATOM 1473 O O . GLU A 1 190 ? 14.872 -7.839 -29.368 1.00 95.56 190 GLU A O 1
ATOM 1478 N N . GLY A 1 191 ? 16.837 -8.414 -30.276 1.00 94.69 191 GLY A N 1
ATOM 1479 C CA . GLY A 1 191 ? 17.611 -8.212 -29.050 1.00 94.69 191 GLY A CA 1
ATOM 1480 C C . GLY A 1 191 ? 17.565 -6.768 -28.539 1.00 94.69 191 GLY A C 1
ATOM 1481 O O . GLY A 1 191 ? 17.413 -6.550 -27.338 1.00 94.69 191 GLY A O 1
ATOM 1482 N N . ASP A 1 192 ? 17.634 -5.779 -29.434 1.00 94.56 192 ASP A N 1
ATOM 1483 C CA . ASP A 1 192 ? 17.482 -4.362 -29.084 1.00 94.56 192 ASP A CA 1
ATOM 1484 C C . ASP A 1 192 ? 16.091 -4.060 -28.503 1.00 94.56 192 ASP A C 1
ATOM 1486 O O . ASP A 1 192 ? 15.980 -3.381 -27.479 1.00 94.56 192 ASP A O 1
ATOM 1490 N N . LEU A 1 193 ? 15.036 -4.629 -29.102 1.00 92.75 193 LEU A N 1
ATOM 1491 C CA . LEU A 1 193 ? 13.661 -4.511 -28.614 1.00 92.75 193 LEU A CA 1
ATOM 1492 C C . LEU A 1 193 ? 13.514 -5.069 -27.192 1.00 92.75 193 LEU A C 1
ATOM 1494 O O . LEU A 1 193 ? 13.035 -4.369 -26.305 1.00 92.75 193 LEU A O 1
ATOM 1498 N N . LEU A 1 194 ? 14.009 -6.284 -26.954 1.00 91.06 194 LEU A N 1
ATOM 1499 C CA . LEU A 1 194 ? 13.972 -6.921 -25.635 1.00 91.06 194 LEU A CA 1
ATOM 1500 C C . LEU A 1 194 ? 14.842 -6.210 -24.595 1.00 91.06 194 LEU A C 1
ATOM 1502 O O . LEU A 1 194 ? 14.620 -6.381 -23.401 1.00 91.06 194 LEU A O 1
ATOM 1506 N N . THR A 1 195 ? 15.853 -5.454 -25.025 1.00 90.75 195 THR A N 1
ATOM 1507 C CA . THR A 1 195 ? 16.735 -4.710 -24.117 1.00 90.75 195 THR A CA 1
ATOM 1508 C C . THR A 1 195 ? 16.108 -3.387 -23.686 1.00 90.75 195 THR A C 1
ATOM 1510 O O . THR A 1 195 ? 16.234 -3.015 -22.521 1.00 90.75 195 THR A O 1
ATOM 1513 N N . LYS A 1 196 ? 15.416 -2.689 -24.601 1.00 88.75 196 LYS A N 1
ATOM 1514 C CA . LYS A 1 196 ? 14.787 -1.388 -24.314 1.00 88.75 196 LYS A CA 1
ATOM 1515 C C . LYS A 1 196 ? 13.421 -1.504 -23.633 1.00 88.75 196 LYS A C 1
ATOM 1517 O O . LYS A 1 196 ? 13.051 -0.613 -22.877 1.00 88.75 196 LYS A O 1
ATOM 1522 N N . GLU A 1 197 ? 12.660 -2.562 -23.914 1.00 90.06 197 GLU A N 1
ATOM 1523 C CA . GLU A 1 197 ? 11.331 -2.767 -23.332 1.00 90.06 197 GLU A CA 1
ATOM 1524 C C . GLU A 1 197 ? 11.456 -3.463 -21.973 1.00 90.06 197 GLU A C 1
ATOM 1526 O O . GLU A 1 197 ? 11.625 -4.679 -21.882 1.00 90.06 197 GLU A O 1
ATOM 1531 N N . ARG A 1 198 ? 11.400 -2.664 -20.903 1.00 84.94 198 ARG A N 1
ATOM 1532 C CA . ARG A 1 198 ? 11.453 -3.112 -19.504 1.00 84.94 198 ARG A CA 1
ATOM 1533 C C . ARG A 1 198 ? 10.192 -2.706 -18.753 1.00 84.94 198 ARG A C 1
ATOM 1535 O O . ARG A 1 198 ? 9.548 -1.720 -19.118 1.00 84.94 198 ARG A O 1
ATOM 1542 N N . LEU A 1 199 ? 9.844 -3.434 -17.691 1.00 82.38 199 LEU A N 1
ATOM 1543 C CA . LEU A 1 199 ? 8.661 -3.111 -16.884 1.00 82.38 199 LEU A CA 1
ATOM 1544 C C . LEU A 1 199 ? 8.802 -1.729 -16.231 1.00 82.38 199 LEU A C 1
ATOM 1546 O O . LEU A 1 199 ? 7.852 -0.944 -16.228 1.00 82.38 199 LEU A O 1
ATOM 1550 N N . CYS A 1 200 ? 10.014 -1.377 -15.796 1.00 83.88 200 CYS A N 1
ATOM 1551 C CA . CYS A 1 200 ? 10.331 -0.083 -15.194 1.00 83.88 200 CYS A CA 1
ATOM 1552 C C . CYS A 1 200 ? 10.079 1.137 -16.108 1.00 83.88 200 CYS A C 1
ATOM 1554 O O . CYS A 1 200 ? 10.086 2.272 -15.628 1.00 83.88 200 CYS A O 1
ATOM 1556 N N . CYS A 1 201 ? 9.816 0.937 -17.407 1.00 81.56 201 CYS A N 1
ATOM 1557 C CA . CYS A 1 201 ? 9.516 2.004 -18.366 1.00 81.56 201 CYS A CA 1
ATOM 1558 C C . CYS A 1 201 ? 8.060 2.508 -18.331 1.00 81.56 201 CYS A C 1
ATOM 1560 O O . CYS A 1 201 ? 7.720 3.395 -19.114 1.00 81.56 201 CYS A O 1
ATOM 1562 N N . GLY A 1 202 ? 7.208 1.985 -17.443 1.00 79.00 202 GLY A N 1
ATOM 1563 C CA . GLY A 1 202 ? 5.848 2.505 -17.246 1.00 79.00 202 GLY A CA 1
ATOM 1564 C C . GLY A 1 202 ? 4.783 1.469 -16.893 1.00 79.00 202 GLY A C 1
ATOM 1565 O O . GLY A 1 202 ? 3.601 1.782 -16.982 1.00 79.00 202 GLY A O 1
ATOM 1566 N N . LEU A 1 203 ? 5.173 0.248 -16.523 1.00 82.50 203 LEU A N 1
ATOM 1567 C CA . LEU A 1 203 ? 4.258 -0.816 -16.118 1.00 82.50 203 LEU A CA 1
ATOM 1568 C C . LEU A 1 203 ? 4.425 -1.104 -14.621 1.00 82.50 203 LEU A C 1
ATOM 1570 O O . LEU A 1 203 ? 5.537 -1.045 -14.101 1.00 82.50 203 LEU A O 1
ATOM 1574 N N . SER A 1 204 ? 3.331 -1.457 -13.940 1.00 84.88 204 SER A N 1
ATOM 1575 C CA . SER A 1 204 ? 3.369 -1.918 -12.548 1.00 84.88 204 SER A CA 1
ATOM 1576 C C . SER A 1 204 ? 2.612 -3.233 -12.381 1.00 84.88 204 SER A C 1
ATOM 1578 O O . SER A 1 204 ? 1.451 -3.360 -12.772 1.00 84.88 204 SER A O 1
ATOM 1580 N N . MET A 1 205 ? 3.266 -4.234 -11.787 1.00 87.50 205 MET A N 1
ATOM 1581 C CA . MET A 1 205 ? 2.645 -5.536 -11.512 1.00 87.50 205 MET A CA 1
ATOM 1582 C C . MET A 1 205 ? 1.772 -5.479 -10.258 1.00 87.50 205 MET A C 1
ATOM 1584 O O . MET A 1 205 ? 0.729 -6.130 -10.184 1.00 87.50 205 MET A O 1
ATOM 1588 N N . PHE A 1 206 ? 2.180 -4.688 -9.273 1.00 90.44 206 PHE A N 1
ATOM 1589 C CA . PHE A 1 206 ? 1.539 -4.568 -7.978 1.00 90.44 206 PHE A CA 1
ATOM 1590 C C . PHE A 1 206 ? 0.115 -4.028 -8.112 1.00 90.44 206 PHE A C 1
ATOM 1592 O O . PHE A 1 206 ? -0.797 -4.537 -7.464 1.00 90.44 206 PHE A O 1
ATOM 1599 N N . GLU A 1 207 ? -0.118 -3.089 -9.028 1.00 89.81 207 GLU A N 1
ATOM 1600 C CA . GLU A 1 207 ? -1.454 -2.564 -9.350 1.00 89.81 207 GLU A CA 1
ATOM 1601 C C . GLU A 1 207 ? -2.400 -3.650 -9.872 1.00 89.81 207 GLU A C 1
ATOM 1603 O O . GLU A 1 207 ? -3.556 -3.759 -9.443 1.00 89.81 207 GLU A O 1
ATOM 1608 N N . VAL A 1 208 ? -1.891 -4.508 -10.759 1.00 87.75 208 VAL A N 1
ATOM 1609 C CA . VAL A 1 208 ? -2.635 -5.648 -11.307 1.00 87.75 208 VAL A CA 1
ATOM 1610 C C . VAL A 1 208 ? -2.952 -6.656 -10.201 1.00 87.75 208 VAL A C 1
ATOM 1612 O O . VAL A 1 208 ? -4.073 -7.165 -10.121 1.00 87.75 208 VAL A O 1
ATOM 1615 N N . ILE A 1 209 ? -1.995 -6.914 -9.307 1.00 87.75 209 ILE A N 1
ATOM 1616 C CA . ILE A 1 209 ? -2.167 -7.817 -8.163 1.00 87.75 209 ILE A CA 1
ATOM 1617 C C . ILE A 1 209 ? -3.238 -7.281 -7.207 1.00 87.75 209 ILE A C 1
ATOM 1619 O O . ILE A 1 209 ? -4.164 -8.017 -6.866 1.00 87.75 209 ILE A O 1
ATOM 1623 N N . LEU A 1 210 ? -3.180 -6.003 -6.825 1.00 89.31 210 LEU A N 1
ATOM 1624 C CA . LEU A 1 210 ? -4.183 -5.366 -5.965 1.00 89.31 210 LEU A CA 1
ATOM 1625 C C . LEU A 1 210 ? -5.582 -5.400 -6.596 1.00 89.31 210 LEU A C 1
ATOM 1627 O O . LEU A 1 210 ? -6.561 -5.761 -5.936 1.00 89.31 210 LEU A O 1
ATOM 1631 N N . THR A 1 211 ? -5.677 -5.107 -7.894 1.00 87.38 211 THR A N 1
ATOM 1632 C CA . THR A 1 211 ? -6.935 -5.181 -8.650 1.00 87.38 211 THR A CA 1
ATOM 1633 C C . THR A 1 211 ? -7.514 -6.593 -8.648 1.00 87.38 211 THR A C 1
ATOM 1635 O O . THR A 1 211 ? -8.727 -6.773 -8.503 1.00 87.38 211 THR A O 1
ATOM 1638 N N . ARG A 1 212 ? -6.657 -7.610 -8.750 1.00 86.75 212 ARG A N 1
ATOM 1639 C CA . ARG A 1 212 ? -7.066 -9.009 -8.658 1.00 86.75 212 ARG A CA 1
ATOM 1640 C C . ARG A 1 212 ? -7.482 -9.403 -7.243 1.00 86.75 212 ARG A C 1
ATOM 1642 O O . ARG A 1 212 ? -8.480 -10.089 -7.087 1.00 86.75 212 ARG A O 1
ATOM 1649 N N . ILE A 1 213 ? -6.797 -8.934 -6.202 1.00 86.12 213 ILE A N 1
ATOM 1650 C CA . ILE A 1 213 ? -7.224 -9.178 -4.814 1.00 86.12 213 ILE A CA 1
ATOM 1651 C C . ILE A 1 213 ? -8.612 -8.569 -4.570 1.00 86.12 213 ILE A C 1
ATOM 1653 O O . ILE A 1 213 ? -9.468 -9.210 -3.962 1.00 86.12 213 ILE A O 1
ATOM 1657 N N . ARG A 1 214 ? -8.892 -7.378 -5.117 1.00 87.50 214 ARG A N 1
ATOM 1658 C CA . ARG A 1 214 ? -10.227 -6.756 -5.051 1.00 87.50 214 ARG A CA 1
ATOM 1659 C C . ARG A 1 214 ? -11.321 -7.645 -5.653 1.00 87.50 214 ARG A C 1
ATOM 1661 O O . ARG A 1 214 ? -12.445 -7.644 -5.149 1.00 87.50 214 ARG A O 1
ATOM 1668 N N . SER A 1 215 ? -11.020 -8.429 -6.692 1.00 85.38 215 SER A N 1
ATOM 1669 C CA . SER A 1 215 ? -11.990 -9.361 -7.287 1.00 85.38 215 SER A CA 1
ATOM 1670 C C . SER A 1 215 ? -12.297 -10.577 -6.406 1.00 85.38 215 SER A C 1
ATOM 1672 O O . SER A 1 215 ? -13.293 -11.252 -6.645 1.00 85.38 215 SER A O 1
ATOM 1674 N N . TYR A 1 216 ? -11.526 -10.821 -5.342 1.00 84.06 216 TYR A N 1
ATOM 1675 C CA . TYR A 1 216 ? -11.836 -11.837 -4.330 1.00 84.06 216 TYR A CA 1
ATOM 1676 C C . TYR A 1 216 ? -12.744 -11.306 -3.208 1.00 84.06 216 TYR A C 1
ATOM 1678 O O . TYR A 1 216 ? -13.343 -12.084 -2.469 1.00 84.06 216 TYR A O 1
ATOM 1686 N N . LEU A 1 217 ? -12.915 -9.983 -3.106 1.00 83.31 217 LEU A N 1
ATOM 1687 C CA . LEU A 1 217 ? -13.721 -9.308 -2.081 1.00 83.31 217 LEU A CA 1
ATOM 1688 C C . LEU A 1 217 ? -15.140 -8.977 -2.585 1.00 83.31 217 LEU A C 1
ATOM 1690 O O . LEU A 1 217 ? -15.617 -7.842 -2.469 1.00 83.31 217 LEU A O 1
ATOM 1694 N N . GLN A 1 218 ? -15.806 -9.954 -3.207 1.00 84.31 218 GLN A N 1
ATOM 1695 C CA . GLN A 1 218 ? -17.127 -9.770 -3.837 1.00 84.31 218 GLN A CA 1
ATOM 1696 C C . GLN A 1 218 ? -18.297 -10.143 -2.931 1.00 84.31 218 GLN A C 1
ATOM 1698 O O . GLN A 1 218 ? -19.414 -9.694 -3.172 1.00 84.31 218 GLN A O 1
ATOM 1703 N N . ASP A 1 219 ? -18.051 -10.928 -1.881 1.00 81.75 219 ASP A N 1
ATOM 1704 C CA . ASP A 1 219 ? -19.101 -11.292 -0.933 1.00 81.75 219 ASP A CA 1
ATOM 1705 C C . ASP A 1 219 ? -19.724 -10.016 -0.313 1.00 81.75 219 ASP A C 1
ATOM 1707 O O . ASP A 1 219 ? -18.989 -9.127 0.141 1.00 81.75 219 ASP A O 1
ATOM 1711 N N . PRO A 1 220 ? -21.064 -9.878 -0.292 1.00 82.81 220 PRO A N 1
ATOM 1712 C CA . PRO A 1 220 ? -21.734 -8.716 0.290 1.00 82.81 220 PRO A CA 1
ATOM 1713 C C . PRO A 1 220 ? -21.306 -8.422 1.726 1.00 82.81 220 PRO A C 1
ATOM 1715 O O . PRO A 1 220 ? -21.350 -7.274 2.164 1.00 82.81 220 PRO A O 1
ATOM 1718 N N . ILE A 1 221 ? -20.850 -9.437 2.453 1.00 80.19 221 ILE A N 1
ATOM 1719 C CA . ILE A 1 221 ? -20.477 -9.308 3.851 1.00 80.19 221 ILE A CA 1
ATOM 1720 C C . ILE A 1 221 ? -19.330 -8.321 4.102 1.00 80.19 221 ILE A C 1
ATOM 1722 O O . ILE A 1 221 ? -19.279 -7.689 5.151 1.00 80.19 221 ILE A O 1
ATOM 1726 N N . TRP A 1 222 ? -18.449 -8.112 3.121 1.00 82.19 222 TRP A N 1
ATOM 1727 C CA . TRP A 1 222 ? -17.359 -7.141 3.226 1.00 82.19 222 TRP A CA 1
ATOM 1728 C C . TRP A 1 222 ? -17.863 -5.691 3.306 1.00 82.19 222 TRP A C 1
ATOM 1730 O O . TRP A 1 222 ? -17.218 -4.832 3.917 1.00 82.19 222 TRP A O 1
ATOM 1740 N N . ARG A 1 223 ? -19.013 -5.414 2.675 1.00 86.12 223 ARG A N 1
ATOM 1741 C CA . ARG A 1 223 ? -19.624 -4.078 2.553 1.00 86.12 223 ARG A CA 1
ATOM 1742 C C . ARG A 1 223 ? -20.862 -3.900 3.431 1.00 86.12 223 ARG A C 1
ATOM 1744 O O . ARG A 1 223 ? -21.248 -2.767 3.689 1.00 86.12 223 ARG A O 1
ATOM 1751 N N . GLY A 1 224 ? -21.466 -4.996 3.878 1.00 84.31 224 GLY A N 1
ATOM 1752 C CA . GLY A 1 224 ? -22.715 -4.969 4.621 1.00 84.31 224 GLY A CA 1
ATOM 1753 C C . GLY A 1 224 ? -23.922 -4.570 3.756 1.00 84.31 224 GLY A C 1
ATOM 1754 O O . GLY A 1 224 ? -23.805 -4.373 2.542 1.00 84.31 224 GLY A O 1
ATOM 1755 N N . PRO A 1 225 ? -25.114 -4.479 4.369 1.00 88.31 225 PRO A N 1
ATOM 1756 C CA . PRO A 1 225 ? -26.314 -3.985 3.702 1.00 88.31 225 PRO A CA 1
ATOM 1757 C C . PRO A 1 225 ? -26.206 -2.478 3.396 1.00 88.31 225 PRO A C 1
ATOM 1759 O O . PRO A 1 225 ? -25.350 -1.793 3.956 1.00 88.31 225 PRO A O 1
ATOM 1762 N N . PRO A 1 226 ? -27.083 -1.919 2.543 1.00 88.75 226 PRO A N 1
ATOM 1763 C CA . PRO A 1 226 ? -27.166 -0.474 2.341 1.00 88.75 226 PRO A CA 1
ATOM 1764 C C . PRO A 1 226 ? -27.464 0.289 3.648 1.00 88.75 226 PRO A C 1
ATOM 1766 O O . PRO A 1 226 ? -28.199 -0.222 4.494 1.00 88.75 226 PRO A O 1
ATOM 1769 N N . PRO A 1 227 ? -26.931 1.513 3.819 1.00 89.88 227 PRO A N 1
ATOM 1770 C CA . PRO A 1 227 ? -27.142 2.311 5.024 1.00 89.88 227 PRO A CA 1
ATOM 1771 C C . PRO A 1 227 ? -28.576 2.829 5.137 1.00 89.88 227 PRO A C 1
ATOM 1773 O O . PRO A 1 227 ? -29.174 3.270 4.153 1.00 89.88 227 PRO A O 1
ATOM 1776 N N . THR A 1 228 ? -29.099 2.830 6.363 1.00 89.25 228 THR A N 1
ATOM 1777 C CA . THR A 1 228 ? -30.474 3.242 6.702 1.00 89.25 228 THR A CA 1
ATOM 1778 C C . THR A 1 228 ? -30.735 4.718 6.392 1.00 89.25 228 THR A C 1
ATOM 1780 O O . THR A 1 228 ? -31.779 5.064 5.845 1.00 89.25 228 THR A O 1
ATOM 1783 N N . ASN A 1 229 ? -29.753 5.587 6.655 1.00 88.44 229 ASN A N 1
ATOM 1784 C CA . ASN A 1 229 ? -29.798 7.019 6.338 1.00 88.44 229 ASN A CA 1
ATOM 1785 C C . ASN A 1 229 ? -29.601 7.331 4.840 1.00 88.44 229 ASN A C 1
ATOM 1787 O O . ASN A 1 229 ? -29.600 8.494 4.442 1.00 88.44 229 ASN A O 1
ATOM 1791 N N . GLY A 1 230 ? -29.389 6.310 4.003 1.00 88.38 230 GLY A N 1
ATOM 1792 C CA . GLY A 1 230 ? -29.162 6.460 2.570 1.00 88.38 230 GLY A CA 1
ATOM 1793 C C . GLY A 1 230 ? -27.798 7.043 2.184 1.00 88.38 230 GLY A C 1
ATOM 1794 O O . GLY A 1 230 ? -27.552 7.181 0.988 1.00 88.38 230 GLY A O 1
ATOM 1795 N N . VAL A 1 231 ? -26.903 7.341 3.131 1.00 89.62 231 VAL A N 1
ATOM 1796 C CA . VAL A 1 231 ? -25.571 7.925 2.889 1.00 89.62 231 VAL A CA 1
ATOM 1797 C C . VAL A 1 231 ? -24.462 6.933 3.239 1.00 89.62 231 VAL A C 1
ATOM 1799 O O . VAL A 1 231 ? -23.730 6.498 2.351 1.00 89.62 231 VAL A O 1
ATOM 1802 N N . MET A 1 232 ? -24.333 6.568 4.516 1.00 88.69 232 MET A N 1
ATOM 1803 C CA . MET A 1 232 ? -23.261 5.718 5.049 1.00 88.69 232 MET A CA 1
ATOM 1804 C C . MET A 1 232 ? -23.590 5.229 6.463 1.00 88.69 232 MET A C 1
ATOM 1806 O O . MET A 1 232 ? -24.305 5.910 7.193 1.00 88.69 232 MET A O 1
ATOM 1810 N N . HIS A 1 233 ? -23.040 4.080 6.855 1.00 84.06 233 HIS A N 1
ATOM 1811 C CA . HIS A 1 233 ? -23.158 3.556 8.222 1.00 84.06 233 HIS A CA 1
ATOM 1812 C C . HIS A 1 233 ? -22.363 4.421 9.202 1.00 84.06 233 HIS A C 1
ATOM 1814 O O . HIS A 1 233 ? -21.227 4.808 8.905 1.00 84.06 233 HIS A O 1
ATOM 1820 N N . VAL A 1 234 ? -22.957 4.727 10.356 1.00 81.88 234 VAL A N 1
ATOM 1821 C CA . VAL A 1 234 ? -22.376 5.637 11.366 1.00 81.88 234 VAL A CA 1
ATOM 1822 C C . VAL A 1 234 ? -22.224 4.945 12.708 1.00 81.88 234 VAL A C 1
ATOM 1824 O O . VAL A 1 234 ? -21.155 5.033 13.299 1.00 81.88 234 VAL A O 1
ATOM 1827 N N . ASP A 1 235 ? -23.237 4.212 13.146 1.00 76.94 235 ASP A N 1
ATOM 1828 C CA . ASP A 1 235 ? -23.189 3.458 14.401 1.00 76.94 235 ASP A CA 1
ATOM 1829 C C . ASP A 1 235 ? -23.116 1.952 14.112 1.00 76.94 235 ASP A C 1
ATOM 1831 O O . ASP A 1 235 ? -22.626 1.159 14.910 1.00 76.94 235 ASP A O 1
ATOM 1835 N N . GLU A 1 236 ? -23.560 1.532 12.929 1.00 78.81 236 GLU A N 1
ATOM 1836 C CA . GLU A 1 236 ? -23.678 0.133 12.560 1.00 78.81 236 GLU A CA 1
ATOM 1837 C C . GLU A 1 236 ? -22.309 -0.529 12.301 1.00 78.81 236 GLU A C 1
ATOM 1839 O O . GLU A 1 236 ? -21.516 -0.100 11.457 1.00 78.81 236 GLU A O 1
ATOM 1844 N N . CYS A 1 237 ? -22.056 -1.654 12.976 1.00 82.94 237 CYS A N 1
ATOM 1845 C CA . CYS A 1 237 ? -20.854 -2.482 12.810 1.00 82.94 237 CYS A CA 1
ATOM 1846 C C . CYS A 1 237 ? -21.008 -3.545 11.711 1.00 82.94 237 CYS A C 1
ATOM 1848 O O . CYS A 1 237 ? -20.816 -4.736 11.949 1.00 82.94 237 CYS A O 1
ATOM 1850 N N . VAL A 1 238 ? -21.374 -3.120 10.499 1.00 82.00 238 VAL A N 1
ATOM 1851 C CA . VAL A 1 238 ? -21.676 -4.034 9.375 1.00 82.00 238 VAL A CA 1
ATOM 1852 C C . VAL A 1 238 ? -20.646 -4.017 8.242 1.00 82.00 238 VAL A C 1
ATOM 1854 O O . VAL A 1 238 ? -20.749 -4.806 7.308 1.00 82.00 238 VAL A O 1
ATOM 1857 N N . GLU A 1 239 ? -19.650 -3.132 8.313 1.00 85.06 239 GLU A N 1
ATOM 1858 C CA . GLU A 1 239 ? -18.561 -3.029 7.336 1.00 85.06 239 GLU A CA 1
ATOM 1859 C C . GLU A 1 239 ? -17.255 -3.619 7.893 1.00 85.06 239 GLU A C 1
ATOM 1861 O O . GLU A 1 239 ? -16.997 -3.552 9.097 1.00 85.06 239 GLU A O 1
ATOM 1866 N N . PHE A 1 240 ? -16.381 -4.136 7.020 1.00 90.62 240 PHE A N 1
ATOM 1867 C CA . PHE A 1 240 ? -15.097 -4.719 7.435 1.00 90.62 240 PHE A CA 1
ATOM 1868 C C . PHE A 1 240 ? -14.229 -3.763 8.266 1.00 90.62 240 PHE A C 1
ATOM 1870 O O . PHE A 1 240 ? -13.636 -4.191 9.255 1.00 90.62 240 PHE A O 1
ATOM 1877 N N . HIS A 1 241 ? -14.170 -2.472 7.920 1.00 92.81 241 HIS A N 1
ATOM 1878 C CA . HIS A 1 241 ? -13.346 -1.520 8.675 1.00 92.81 241 HIS A CA 1
ATOM 1879 C C . HIS A 1 241 ? -13.722 -1.412 10.160 1.00 92.81 241 HIS A C 1
ATOM 1881 O O . HIS A 1 241 ? -12.839 -1.186 10.977 1.00 92.81 241 HIS A O 1
ATOM 1887 N N . ARG A 1 242 ? -14.985 -1.669 10.533 1.00 89.44 242 ARG A N 1
ATOM 1888 C CA . ARG A 1 242 ? -15.424 -1.699 11.940 1.00 89.44 242 ARG A CA 1
ATOM 1889 C C . ARG A 1 242 ? -14.878 -2.900 12.691 1.00 89.44 242 ARG A C 1
ATOM 1891 O O . ARG A 1 242 ? -14.425 -2.770 13.826 1.00 89.44 242 ARG A O 1
ATOM 1898 N N . LEU A 1 243 ? -14.879 -4.057 12.036 1.00 87.25 243 LEU A N 1
ATOM 1899 C CA . LEU A 1 243 ? -14.243 -5.256 12.564 1.00 87.25 243 LEU A CA 1
ATOM 1900 C C . LEU A 1 243 ? -12.735 -5.039 12.721 1.00 87.25 243 LEU A C 1
ATOM 1902 O O . LEU A 1 243 ? -12.168 -5.387 13.754 1.00 87.25 243 LEU A O 1
ATOM 1906 N N . TRP A 1 244 ? -12.098 -4.406 11.734 1.00 95.56 244 TRP A N 1
ATOM 1907 C CA . TRP A 1 244 ? -10.686 -4.045 11.822 1.00 95.56 244 TRP A CA 1
ATOM 1908 C C . TRP A 1 244 ? -10.406 -3.065 12.968 1.00 95.56 244 TRP A C 1
ATOM 1910 O O . TRP A 1 244 ? -9.449 -3.272 13.705 1.00 95.56 244 TRP A O 1
ATOM 1920 N N . SER A 1 245 ? -11.261 -2.065 13.204 1.00 93.62 245 SER A N 1
ATOM 1921 C CA . SER A 1 245 ? -11.157 -1.174 14.370 1.00 93.62 245 SER A CA 1
ATOM 1922 C C . SER A 1 245 ? -11.244 -1.918 15.701 1.00 93.62 245 SER A C 1
ATOM 1924 O O . SER A 1 245 ? -10.527 -1.585 16.645 1.00 93.62 245 SER A O 1
ATOM 1926 N N . ALA A 1 246 ? -12.083 -2.952 15.793 1.00 88.81 246 ALA A N 1
ATOM 1927 C CA . ALA A 1 246 ? -12.138 -3.801 16.979 1.00 88.81 246 ALA A CA 1
ATOM 1928 C C . ALA A 1 246 ? -10.863 -4.646 17.145 1.00 88.81 246 ALA A C 1
ATOM 1930 O O . ALA A 1 246 ? -10.314 -4.725 18.242 1.00 88.81 246 ALA A O 1
ATOM 1931 N N . MET A 1 247 ? -10.340 -5.227 16.061 1.00 92.56 247 MET A N 1
ATOM 1932 C CA . MET A 1 247 ? -9.051 -5.931 16.079 1.00 92.56 247 MET A CA 1
ATOM 1933 C C . MET A 1 247 ? -7.900 -4.995 16.470 1.00 92.56 247 MET A C 1
ATOM 1935 O O . MET A 1 247 ? -7.046 -5.377 17.272 1.00 92.56 247 MET A O 1
ATOM 1939 N N . GLN A 1 248 ? -7.925 -3.757 15.969 1.00 97.06 248 GLN A N 1
ATOM 1940 C CA . GLN A 1 248 ? -6.990 -2.699 16.331 1.00 97.06 248 GLN A CA 1
ATOM 1941 C C . GLN A 1 248 ? -7.035 -2.373 17.808 1.00 97.06 248 GLN A C 1
ATOM 1943 O O . GLN A 1 248 ? -5.986 -2.292 18.446 1.00 97.06 248 GLN A O 1
ATOM 1948 N N . PHE A 1 249 ? -8.235 -2.277 18.372 1.00 95.12 249 PHE A N 1
ATOM 1949 C CA . PHE A 1 249 ? -8.389 -2.136 19.807 1.00 95.12 249 PHE A CA 1
ATOM 1950 C C . PHE A 1 249 ? -7.659 -3.254 20.557 1.00 95.12 249 PHE A C 1
ATOM 1952 O O . PHE A 1 249 ? -6.860 -2.951 21.439 1.00 95.12 249 PHE A O 1
ATOM 1959 N N . VAL A 1 250 ? -7.825 -4.517 20.148 1.00 93.94 250 VAL A N 1
ATOM 1960 C CA . VAL A 1 250 ? -7.154 -5.656 20.796 1.00 93.94 250 VAL A CA 1
ATOM 1961 C C . VAL A 1 250 ? -5.629 -5.577 20.700 1.00 93.94 250 VAL A C 1
ATOM 1963 O O . VAL A 1 250 ? -4.956 -5.696 21.722 1.00 93.94 250 VAL A O 1
ATOM 1966 N N . TYR A 1 251 ? -5.051 -5.375 19.510 1.00 95.56 251 TYR A N 1
ATOM 1967 C CA . TYR A 1 251 ? -3.586 -5.358 19.375 1.00 95.56 251 TYR A CA 1
ATOM 1968 C C . TYR A 1 251 ? -2.931 -4.071 19.908 1.00 95.56 251 TYR A C 1
ATOM 1970 O O . TYR A 1 251 ? -1.716 -4.037 20.152 1.00 95.56 251 TYR A O 1
ATOM 1978 N N . CYS A 1 252 ? -3.711 -3.009 20.130 1.00 96.75 252 CYS A N 1
ATOM 1979 C CA . CYS A 1 252 ? -3.241 -1.810 20.813 1.00 96.75 252 CYS A CA 1
ATOM 1980 C C . CYS A 1 252 ? -3.151 -1.986 22.335 1.00 96.75 252 CYS A C 1
ATOM 1982 O O . CYS A 1 252 ? -2.297 -1.320 22.927 1.00 96.75 252 CYS A O 1
ATOM 1984 N N . ILE A 1 253 ? -3.934 -2.883 22.957 1.00 94.50 253 ILE A N 1
ATOM 1985 C CA . ILE A 1 253 ? -3.884 -3.125 24.411 1.00 94.50 253 ILE A CA 1
ATOM 1986 C C . ILE A 1 253 ? -2.439 -3.466 24.834 1.00 94.50 253 ILE A C 1
ATOM 1988 O O . ILE A 1 253 ? -1.840 -4.399 24.292 1.00 94.50 253 ILE A O 1
ATOM 1992 N N . PRO A 1 254 ? -1.837 -2.712 25.777 1.00 94.19 254 PRO A N 1
ATOM 1993 C CA . PRO A 1 254 ? -0.520 -3.025 26.315 1.00 94.19 254 PRO A CA 1
ATOM 1994 C C . PRO A 1 254 ? -0.527 -4.376 27.035 1.00 94.19 254 PRO A C 1
ATOM 1996 O O . PRO A 1 254 ? -1.377 -4.623 27.886 1.00 94.19 254 PRO A O 1
ATOM 1999 N N . VAL A 1 255 ? 0.456 -5.212 26.721 1.00 92.75 255 VAL A N 1
ATOM 2000 C CA . VAL A 1 255 ? 0.687 -6.509 27.373 1.00 92.75 255 VAL A CA 1
ATOM 2001 C C . VAL A 1 255 ? 1.723 -6.383 28.494 1.00 92.75 255 VAL A C 1
ATOM 2003 O O . VAL A 1 255 ? 2.400 -5.353 28.617 1.00 92.75 255 VAL A O 1
ATOM 2006 N N . GLY A 1 256 ? 1.836 -7.410 29.338 1.00 89.94 256 GLY A N 1
ATOM 2007 C CA . GLY A 1 256 ? 2.826 -7.450 30.415 1.00 89.94 256 GLY A CA 1
ATOM 2008 C C . GLY A 1 256 ? 4.270 -7.436 29.895 1.00 89.94 256 GLY A C 1
ATOM 2009 O O . GLY A 1 256 ? 4.541 -7.790 28.754 1.00 89.94 256 GLY A O 1
ATOM 2010 N N . THR A 1 257 ? 5.233 -7.061 30.744 1.00 85.94 257 THR A N 1
ATOM 2011 C CA . THR A 1 257 ? 6.656 -6.924 30.357 1.00 85.94 257 THR A CA 1
ATOM 2012 C C . THR A 1 257 ? 7.274 -8.202 29.769 1.00 85.94 257 THR A C 1
ATOM 2014 O O . THR A 1 257 ? 8.204 -8.115 28.975 1.00 85.94 257 THR A O 1
ATOM 2017 N N . ASN A 1 258 ? 6.756 -9.376 30.142 1.00 91.25 258 ASN A N 1
ATOM 2018 C CA . ASN A 1 258 ? 7.249 -10.682 29.692 1.00 91.25 258 ASN A CA 1
ATOM 2019 C C . ASN A 1 258 ? 6.345 -11.328 28.626 1.00 91.25 258 ASN A C 1
ATOM 2021 O O . ASN A 1 258 ? 6.488 -12.514 28.339 1.00 91.25 258 ASN A O 1
ATOM 2025 N N . GLU A 1 259 ? 5.394 -10.576 28.074 1.00 92.88 259 GLU A N 1
ATOM 2026 C CA . GLU A 1 259 ? 4.479 -11.047 27.039 1.00 92.88 259 GLU A CA 1
ATOM 2027 C C . GLU A 1 259 ? 4.862 -10.457 25.682 1.00 92.88 259 GLU A C 1
ATOM 2029 O O . GLU A 1 259 ? 5.285 -9.304 25.580 1.00 92.88 259 GLU A O 1
ATOM 2034 N N . PHE A 1 260 ? 4.696 -11.249 24.623 1.00 91.56 260 PHE A N 1
ATOM 2035 C CA . PHE A 1 260 ? 4.972 -10.785 23.270 1.00 91.56 260 PHE A CA 1
ATOM 2036 C C . PHE A 1 260 ? 3.870 -9.850 22.770 1.00 91.56 260 PHE A C 1
ATOM 2038 O O . PHE A 1 260 ? 2.673 -10.134 22.895 1.00 91.56 260 PHE A O 1
ATOM 2045 N N . THR A 1 261 ? 4.277 -8.735 22.170 1.00 94.88 261 THR A N 1
ATOM 2046 C CA . THR A 1 261 ? 3.362 -7.799 21.516 1.00 94.88 261 THR A CA 1
ATOM 2047 C C . THR A 1 261 ? 2.947 -8.303 20.131 1.00 94.88 261 THR A C 1
ATOM 2049 O O . THR A 1 261 ? 3.607 -9.152 19.529 1.00 94.88 261 THR A O 1
ATOM 2052 N N . ALA A 1 262 ? 1.854 -7.760 19.586 1.00 93.81 262 ALA A N 1
ATOM 2053 C CA . ALA A 1 262 ? 1.383 -8.134 18.251 1.00 93.81 262 ALA A CA 1
ATOM 2054 C C . ALA A 1 262 ? 2.446 -7.878 17.169 1.00 93.81 262 ALA A C 1
ATOM 2056 O O . ALA A 1 262 ? 2.671 -8.734 16.318 1.00 93.81 262 ALA A O 1
ATOM 2057 N N . GLU A 1 263 ? 3.160 -6.755 17.252 1.00 94.88 263 GLU A N 1
ATOM 2058 C CA . GLU A 1 263 ? 4.243 -6.427 16.325 1.00 94.88 263 GLU A CA 1
ATOM 2059 C C . GLU A 1 263 ? 5.438 -7.398 16.417 1.00 94.88 263 GLU A C 1
ATOM 2061 O O . GLU A 1 263 ? 6.088 -7.658 15.409 1.00 94.88 263 GLU A O 1
ATOM 2066 N N . GLN A 1 264 ? 5.701 -8.004 17.583 1.00 95.56 264 GLN A N 1
ATOM 2067 C CA . GLN A 1 264 ? 6.732 -9.041 17.726 1.00 95.56 264 GLN A CA 1
ATOM 2068 C C . GLN A 1 264 ? 6.300 -10.382 17.122 1.00 95.56 264 GLN A C 1
ATOM 2070 O O . GLN A 1 264 ? 7.131 -11.100 16.570 1.00 95.56 264 GLN A O 1
ATOM 2075 N N . CYS A 1 265 ? 5.015 -10.731 17.224 1.00 96.06 265 CYS A N 1
ATOM 2076 C CA . CYS A 1 265 ? 4.495 -11.998 16.707 1.00 96.06 265 CYS A CA 1
ATOM 2077 C C . CYS A 1 265 ? 4.228 -11.958 15.196 1.00 96.06 265 CYS A C 1
ATOM 2079 O O . CYS A 1 265 ? 4.535 -12.915 14.485 1.00 96.06 265 CYS A O 1
ATOM 2081 N N . PHE A 1 266 ? 3.642 -10.866 14.704 1.00 95.62 266 PHE A N 1
ATOM 2082 C CA . PHE A 1 266 ? 3.095 -10.796 13.349 1.00 95.62 266 PHE A CA 1
ATOM 2083 C C . PHE A 1 266 ? 3.831 -9.811 12.435 1.00 95.62 266 PHE A C 1
ATOM 2085 O O . PHE A 1 266 ? 3.721 -9.935 11.214 1.00 95.62 266 PHE A O 1
ATOM 2092 N N . GLY A 1 267 ? 4.619 -8.886 12.993 1.00 96.88 267 GLY A N 1
ATOM 2093 C CA . GLY A 1 267 ? 5.249 -7.804 12.236 1.00 96.88 267 GLY A CA 1
ATOM 2094 C C . GLY A 1 267 ? 4.227 -6.917 11.518 1.00 96.88 267 GLY A C 1
ATOM 2095 O O . GLY A 1 267 ? 3.037 -6.921 11.838 1.00 96.88 267 GLY A O 1
ATOM 2096 N N . ASP A 1 268 ? 4.687 -6.193 10.500 1.00 97.56 268 ASP A N 1
ATOM 2097 C CA . ASP A 1 268 ? 3.843 -5.244 9.762 1.00 97.56 268 ASP A CA 1
ATOM 2098 C C . ASP A 1 268 ? 2.870 -5.936 8.793 1.00 97.56 268 ASP A C 1
ATOM 2100 O O . ASP A 1 268 ? 1.895 -5.325 8.352 1.00 97.56 268 ASP A O 1
ATOM 2104 N N . GLY A 1 269 ? 3.090 -7.222 8.485 1.00 96.00 269 GLY A N 1
ATOM 2105 C CA . GLY A 1 269 ? 2.238 -8.007 7.588 1.00 96.00 269 GLY A CA 1
ATOM 2106 C C . GLY A 1 269 ? 0.769 -8.006 8.020 1.00 96.00 269 GLY A C 1
ATOM 2107 O O . GLY A 1 269 ? -0.121 -7.875 7.186 1.00 96.00 269 GLY A O 1
ATOM 2108 N N . LEU A 1 270 ? 0.495 -8.046 9.327 1.00 97.12 270 LEU A N 1
ATOM 2109 C CA . LEU A 1 270 ? -0.872 -7.952 9.848 1.00 97.12 270 LEU A CA 1
ATOM 2110 C C . LEU A 1 270 ? -1.566 -6.654 9.394 1.00 97.12 270 LEU A C 1
ATOM 2112 O O . LEU A 1 270 ? -2.664 -6.691 8.834 1.00 97.12 270 LEU A O 1
ATOM 2116 N N . ASN A 1 271 ? -0.907 -5.509 9.586 1.00 98.25 271 ASN A N 1
ATOM 2117 C CA . ASN A 1 271 ? -1.437 -4.201 9.204 1.00 98.25 271 ASN A CA 1
ATOM 2118 C C . ASN A 1 271 ? -1.526 -4.038 7.686 1.00 98.25 271 ASN A C 1
ATOM 2120 O O . ASN A 1 271 ? -2.511 -3.482 7.200 1.00 98.25 271 ASN A O 1
ATOM 2124 N N . TRP A 1 272 ? -0.557 -4.568 6.934 1.00 98.19 272 TRP A N 1
ATOM 2125 C CA . TRP A 1 272 ? -0.596 -4.569 5.472 1.00 98.19 272 TRP A CA 1
ATOM 2126 C C . TRP A 1 272 ? -1.822 -5.295 4.923 1.00 98.19 272 TRP A C 1
ATOM 2128 O O . TRP A 1 272 ? -2.460 -4.780 4.006 1.00 98.19 272 TRP A O 1
ATOM 2138 N N . ALA A 1 273 ? -2.219 -6.428 5.504 1.00 96.00 273 ALA A N 1
ATOM 2139 C CA . ALA A 1 273 ? -3.438 -7.119 5.092 1.00 96.00 273 ALA A CA 1
ATOM 2140 C C . ALA A 1 273 ? -4.707 -6.328 5.424 1.00 96.00 273 ALA A C 1
ATOM 2142 O O . ALA A 1 273 ? -5.517 -6.071 4.531 1.00 96.00 273 ALA A O 1
ATOM 2143 N N . GLY A 1 274 ? -4.873 -5.908 6.683 1.00 95.75 274 GLY A N 1
ATOM 2144 C CA . GLY A 1 274 ? -6.061 -5.164 7.112 1.00 95.75 274 GLY A CA 1
ATOM 2145 C C . GLY A 1 274 ? -6.248 -3.863 6.330 1.00 95.75 274 GLY A C 1
ATOM 2146 O O . GLY A 1 274 ? -7.328 -3.603 5.792 1.00 95.75 274 GLY A O 1
ATOM 2147 N N . CYS A 1 275 ? -5.172 -3.088 6.170 1.00 98.44 275 CYS A N 1
ATOM 2148 C CA . CYS A 1 275 ? -5.200 -1.845 5.404 1.00 98.44 275 CYS A CA 1
ATOM 2149 C C . CYS A 1 275 ? -5.468 -2.088 3.912 1.00 98.44 275 CYS A C 1
ATOM 2151 O O . CYS A 1 275 ? -6.235 -1.337 3.309 1.00 98.44 275 CYS A O 1
ATOM 2153 N N . SER A 1 276 ? -4.903 -3.149 3.323 1.00 97.06 276 SER A N 1
ATOM 2154 C CA . SER A 1 276 ? -5.177 -3.512 1.925 1.00 97.06 276 SER A CA 1
ATOM 2155 C C . SER A 1 276 ? -6.655 -3.801 1.707 1.00 97.06 276 SER A C 1
ATOM 2157 O O . SER A 1 276 ? -7.261 -3.224 0.810 1.00 97.06 276 SER A O 1
ATOM 2159 N N . ILE A 1 277 ? -7.278 -4.617 2.560 1.00 94.56 277 ILE A N 1
ATOM 2160 C CA . ILE A 1 277 ? -8.711 -4.921 2.445 1.00 94.56 277 ILE A CA 1
ATOM 2161 C C . ILE A 1 277 ? -9.549 -3.638 2.581 1.00 94.56 277 ILE A C 1
ATOM 2163 O O . ILE A 1 277 ? -10.442 -3.403 1.767 1.00 94.56 277 ILE A O 1
ATOM 2167 N N . ILE A 1 278 ? -9.234 -2.767 3.548 1.00 96.75 278 ILE A N 1
ATOM 2168 C CA . ILE A 1 278 ? -9.931 -1.481 3.739 1.00 96.75 278 ILE A CA 1
ATOM 2169 C C . ILE A 1 278 ? -9.844 -0.589 2.491 1.00 96.75 278 ILE A C 1
ATOM 2171 O O . ILE A 1 278 ? -10.857 -0.011 2.081 1.00 96.75 278 ILE A O 1
ATOM 2175 N N . VAL A 1 279 ? -8.662 -0.472 1.877 1.00 96.81 279 VAL A N 1
ATOM 2176 C CA . VAL A 1 279 ? -8.457 0.337 0.663 1.00 96.81 279 VAL A CA 1
ATOM 2177 C C . VAL A 1 279 ? -9.199 -0.265 -0.525 1.00 96.81 279 VAL A C 1
ATOM 2179 O O . VAL A 1 279 ? -9.937 0.445 -1.203 1.00 96.81 279 VAL A O 1
ATOM 2182 N N . LEU A 1 280 ? -9.081 -1.577 -0.748 1.00 93.69 280 LEU A N 1
ATOM 2183 C CA . LEU A 1 280 ? -9.717 -2.258 -1.881 1.00 93.69 280 LEU A CA 1
ATOM 2184 C C . LEU A 1 280 ? -11.254 -2.242 -1.805 1.00 93.69 280 LEU A C 1
ATOM 2186 O O . LEU A 1 280 ? -11.920 -2.313 -2.839 1.00 93.69 280 LEU A O 1
ATOM 2190 N N . LEU A 1 281 ? -11.821 -2.117 -0.600 1.00 92.06 281 LEU A N 1
ATOM 2191 C CA . LEU A 1 281 ? -13.256 -1.924 -0.370 1.00 92.06 281 LEU A CA 1
ATOM 2192 C C . LEU A 1 281 ? -13.702 -0.452 -0.415 1.00 92.06 281 LEU A C 1
ATOM 2194 O O . LEU A 1 281 ? -14.901 -0.186 -0.310 1.00 92.06 281 LEU A O 1
ATOM 2198 N N . GLY A 1 282 ? -12.779 0.506 -0.538 1.00 94.50 282 GLY A N 1
ATOM 2199 C CA . GLY A 1 282 ? -13.093 1.938 -0.496 1.00 94.50 282 GLY A CA 1
ATOM 2200 C C . GLY A 1 282 ? -13.612 2.407 0.871 1.00 94.50 282 GLY A C 1
ATOM 2201 O O . GLY A 1 282 ? -14.439 3.319 0.950 1.00 94.50 282 GLY A O 1
ATOM 2202 N N . GLN A 1 283 ? -13.171 1.765 1.957 1.00 94.62 283 GLN A N 1
ATOM 2203 C CA . GLN A 1 283 ? -13.646 2.019 3.324 1.00 94.62 283 GLN A CA 1
ATOM 2204 C C . GLN A 1 283 ? -12.714 2.925 4.144 1.00 94.62 283 GLN A C 1
ATOM 2206 O O . GLN A 1 283 ? -13.095 3.352 5.231 1.00 94.62 283 GLN A O 1
ATOM 2211 N N . GLN A 1 284 ? -11.529 3.279 3.633 1.00 96.94 284 GLN A N 1
ATOM 2212 C CA . GLN A 1 284 ? -10.502 4.004 4.397 1.00 96.94 284 GLN A CA 1
ATOM 2213 C C . GLN A 1 284 ? -11.001 5.313 5.026 1.00 96.94 284 GLN A C 1
ATOM 2215 O O . GLN A 1 284 ? -10.815 5.531 6.216 1.00 96.94 284 GLN A O 1
ATOM 2220 N N . ARG A 1 285 ? -11.683 6.179 4.265 1.00 95.44 285 ARG A N 1
ATOM 2221 C CA . ARG A 1 285 ? -12.157 7.468 4.808 1.00 95.44 285 ARG A CA 1
ATOM 2222 C C . ARG A 1 285 ? -13.135 7.286 5.976 1.00 95.44 285 ARG A C 1
ATOM 2224 O O . ARG A 1 285 ? -13.175 8.120 6.873 1.00 95.44 285 ARG A O 1
ATOM 2231 N N . ARG A 1 286 ? -13.931 6.207 5.953 1.00 94.56 286 ARG A N 1
ATOM 2232 C CA . ARG A 1 286 ? -14.861 5.861 7.040 1.00 94.56 286 ARG A CA 1
ATOM 2233 C C . ARG A 1 286 ? -14.111 5.274 8.230 1.00 94.56 286 ARG A C 1
ATOM 2235 O O . ARG A 1 286 ? -14.397 5.669 9.354 1.00 94.56 286 ARG A O 1
ATOM 2242 N N . PHE A 1 287 ? -13.118 4.424 7.980 1.00 96.75 287 PHE A N 1
ATOM 2243 C CA . PHE A 1 287 ? -12.207 3.930 9.011 1.00 96.75 287 PHE A CA 1
ATOM 2244 C C . PHE A 1 287 ? -11.534 5.083 9.770 1.00 96.75 287 PHE A C 1
ATOM 2246 O O . PHE A 1 287 ? -11.654 5.169 10.986 1.00 96.75 287 PHE A O 1
ATOM 2253 N N . ASP A 1 288 ? -10.920 6.031 9.055 1.00 95.88 288 ASP A N 1
ATOM 2254 C CA . ASP A 1 288 ? -10.219 7.169 9.664 1.00 95.88 288 ASP A CA 1
ATOM 2255 C C . ASP A 1 288 ? -11.138 8.036 10.545 1.00 95.88 288 ASP A C 1
ATOM 2257 O O . ASP A 1 288 ? -10.682 8.646 11.517 1.00 95.88 288 ASP A O 1
ATOM 2261 N N . LEU A 1 289 ? -12.433 8.092 10.212 1.00 92.50 289 LEU A N 1
ATOM 2262 C CA . LEU A 1 289 ? -13.429 8.866 10.949 1.00 92.50 289 LEU A CA 1
ATOM 2263 C C . LEU A 1 289 ? -13.971 8.127 12.179 1.00 92.50 289 LEU A C 1
ATOM 2265 O O . LEU A 1 289 ? -14.183 8.762 13.213 1.00 92.50 289 LEU A O 1
ATOM 2269 N N . PHE A 1 290 ? -14.203 6.818 12.068 1.00 93.38 290 PHE A N 1
ATOM 2270 C CA . PHE A 1 290 ? -14.949 6.048 13.067 1.00 93.38 290 PHE A CA 1
ATOM 2271 C C . PHE A 1 290 ? -14.144 4.999 13.832 1.00 93.38 290 PHE A C 1
ATOM 2273 O O . PHE A 1 290 ? -14.718 4.256 14.632 1.00 93.38 290 PHE A O 1
ATOM 2280 N N . ASP A 1 291 ? -12.834 4.926 13.621 1.00 95.44 291 ASP A N 1
ATOM 2281 C CA . ASP A 1 291 ? -11.992 4.007 14.369 1.00 95.44 291 ASP A CA 1
ATOM 2282 C C . ASP A 1 291 ? -12.017 4.299 15.881 1.00 95.44 291 ASP A C 1
ATOM 2284 O O . ASP A 1 291 ? -11.782 5.425 16.338 1.00 95.44 291 ASP A O 1
ATOM 2288 N N . PHE A 1 292 ? -12.285 3.253 16.670 1.00 91.88 292 PHE A N 1
ATOM 2289 C CA . PHE A 1 292 ? -12.422 3.344 18.126 1.00 91.88 292 PHE A CA 1
ATOM 2290 C C . PHE A 1 292 ? -11.137 3.847 18.792 1.00 91.88 292 PHE A C 1
ATOM 2292 O O . PHE A 1 292 ? -11.176 4.694 19.689 1.00 91.88 292 PHE A O 1
ATOM 2299 N N . CYS A 1 293 ? -9.982 3.365 18.329 1.00 95.25 293 CYS A N 1
ATOM 2300 C CA . CYS A 1 293 ? -8.687 3.757 18.863 1.00 95.25 293 CYS A CA 1
ATOM 2301 C C . CYS A 1 293 ? -8.348 5.205 18.508 1.00 95.25 293 CYS A C 1
ATOM 2303 O O . CYS A 1 293 ? -7.873 5.952 19.364 1.00 95.25 293 CYS A O 1
ATOM 2305 N N . TYR A 1 294 ? -8.619 5.643 17.280 1.00 95.94 294 TYR A N 1
ATOM 2306 C CA . TYR A 1 294 ? -8.363 7.020 16.860 1.00 95.94 294 TYR A CA 1
ATOM 2307 C C . TYR A 1 294 ? -9.241 8.005 17.631 1.00 95.94 294 TYR A C 1
ATOM 2309 O O . TYR A 1 294 ? -8.763 9.081 18.007 1.00 95.94 294 TYR A O 1
ATOM 2317 N N . HIS A 1 295 ? -10.490 7.630 17.923 1.00 91.56 295 HIS A N 1
ATOM 2318 C CA . HIS A 1 295 ? -11.351 8.400 18.814 1.00 91.56 295 HIS A CA 1
ATOM 2319 C C . HIS A 1 295 ? -10.769 8.471 20.234 1.00 91.56 295 HIS A C 1
ATOM 2321 O O . HIS A 1 295 ? -10.589 9.571 20.758 1.00 91.56 295 HIS A O 1
ATOM 2327 N N . LEU A 1 296 ? -1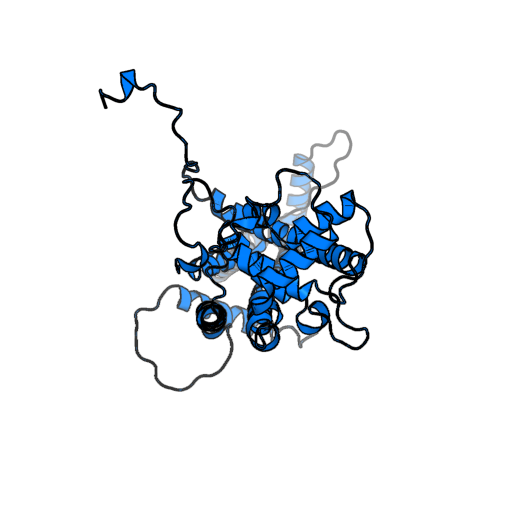0.380 7.331 20.818 1.00 90.56 296 LEU A N 1
ATOM 2328 C CA . LEU A 1 296 ? -9.771 7.279 22.151 1.00 90.56 296 LEU A CA 1
ATOM 2329 C C . LEU A 1 296 ? -8.510 8.156 22.246 1.00 90.56 296 LEU A C 1
ATOM 2331 O O . LEU A 1 296 ? -8.362 8.926 23.191 1.00 90.56 296 LEU A O 1
ATOM 2335 N N . LEU A 1 297 ? -7.624 8.092 21.249 1.00 93.38 297 LEU A N 1
ATOM 2336 C CA . LEU A 1 297 ? -6.423 8.926 21.177 1.00 93.38 297 LEU A CA 1
ATOM 2337 C C . LEU A 1 297 ? -6.764 10.422 21.096 1.00 93.38 297 LEU A C 1
ATOM 2339 O O . LEU A 1 297 ? -6.079 11.244 21.706 1.00 93.38 297 LEU A O 1
ATOM 2343 N N . LYS A 1 298 ? -7.802 10.790 20.336 1.00 92.00 298 LYS A N 1
ATOM 2344 C CA . LYS A 1 298 ? -8.237 12.185 20.196 1.00 92.00 298 LYS A CA 1
ATOM 2345 C C . LYS A 1 298 ? -8.711 12.748 21.537 1.00 92.00 298 LYS A C 1
ATOM 2347 O O . LYS A 1 298 ? -8.252 13.820 21.919 1.00 92.00 298 LYS A O 1
ATOM 2352 N N . VAL A 1 299 ? -9.548 12.004 22.262 1.00 89.25 299 VAL A N 1
ATOM 2353 C CA . VAL A 1 299 ? -10.027 12.417 23.591 1.00 89.25 299 VAL A CA 1
ATOM 2354 C C . VAL A 1 299 ? -8.883 12.411 24.611 1.00 89.25 299 VAL A C 1
ATOM 2356 O O . VAL A 1 299 ? -8.759 13.348 25.393 1.00 89.25 299 VAL A O 1
ATOM 2359 N N . GLN A 1 300 ? -7.968 11.432 24.557 1.00 88.38 300 GLN A N 1
ATOM 2360 C CA . GLN A 1 300 ? -6.829 11.371 25.483 1.00 88.38 300 GLN A CA 1
ATOM 2361 C C . GLN A 1 300 ? -5.910 12.587 25.365 1.00 88.38 300 GLN A C 1
ATOM 2363 O O . GLN A 1 300 ? -5.451 13.113 26.377 1.00 88.38 300 GLN A O 1
ATOM 2368 N N . ARG A 1 301 ? -5.687 13.073 24.141 1.00 88.75 301 ARG A N 1
ATOM 2369 C CA . ARG A 1 301 ? -4.902 14.289 23.892 1.00 88.75 301 ARG A CA 1
ATOM 2370 C C . ARG A 1 301 ? -5.571 15.559 24.399 1.00 88.75 301 ARG A C 1
ATOM 2372 O O . ARG A 1 301 ? -4.861 16.509 24.711 1.00 88.75 301 ARG A O 1
ATOM 2379 N N . GLN A 1 302 ? -6.899 15.586 24.434 1.00 87.19 302 GLN A N 1
ATOM 2380 C CA . GLN A 1 302 ? -7.659 16.733 24.910 1.00 87.19 302 GLN A CA 1
ATOM 2381 C C . GLN A 1 302 ? -7.703 16.776 26.442 1.00 87.19 302 GLN A C 1
ATOM 2383 O O . GLN A 1 302 ? -7.421 17.818 27.026 1.00 87.19 302 GLN A O 1
ATOM 2388 N N . ASP A 1 303 ? -7.993 15.641 27.081 1.00 83.56 303 ASP A N 1
ATOM 2389 C CA . ASP A 1 303 ? -8.176 15.567 28.535 1.00 83.56 303 ASP A CA 1
ATOM 2390 C C . ASP A 1 303 ? -6.850 15.423 29.302 1.00 83.56 303 ASP A C 1
ATOM 2392 O O . ASP A 1 303 ? -6.781 15.738 30.489 1.00 83.56 303 ASP A O 1
ATOM 2396 N N . GLY A 1 304 ? -5.797 14.897 28.663 1.00 81.06 304 GLY A N 1
ATOM 2397 C CA . GLY A 1 304 ? -4.464 14.724 29.255 1.00 81.06 304 GLY A CA 1
ATOM 2398 C C . GLY A 1 304 ? -4.381 13.716 30.411 1.00 81.06 304 GLY A C 1
ATOM 2399 O O . GLY A 1 304 ? -3.329 13.594 31.038 1.00 81.06 304 GLY A O 1
ATOM 2400 N N . LYS A 1 305 ? -5.468 12.994 30.703 1.00 82.19 305 LYS A N 1
ATOM 2401 C CA . LYS A 1 305 ? -5.546 12.034 31.810 1.00 82.19 305 LYS A CA 1
ATOM 2402 C C . LYS A 1 305 ? -4.654 10.813 31.578 1.00 82.19 305 LYS A C 1
ATOM 2404 O O . LYS A 1 305 ? -4.493 10.338 30.450 1.00 82.19 305 LYS A O 1
ATOM 2409 N N . ASP A 1 306 ? -4.120 10.291 32.678 1.00 84.75 306 ASP A N 1
ATOM 2410 C CA . ASP A 1 306 ? -3.273 9.099 32.726 1.00 84.75 306 ASP A CA 1
ATOM 2411 C C . ASP A 1 306 ? -3.721 8.214 33.894 1.00 84.75 306 ASP A C 1
ATOM 2413 O O . ASP A 1 306 ? -3.258 8.345 35.026 1.00 84.75 306 ASP A O 1
ATOM 2417 N N . GLU A 1 307 ? -4.708 7.366 33.621 1.00 86.06 307 GLU A N 1
ATOM 2418 C CA . GLU A 1 307 ? -5.310 6.451 34.588 1.00 86.06 307 GLU A CA 1
ATOM 2419 C C . GLU A 1 307 ? -5.107 4.998 34.130 1.00 86.06 307 GLU A C 1
ATOM 2421 O O . GLU A 1 307 ? -4.799 4.721 32.966 1.00 86.06 307 GLU A O 1
ATOM 2426 N N . ILE A 1 308 ? -5.284 4.052 35.052 1.00 86.62 308 ILE A N 1
ATOM 2427 C CA . ILE A 1 308 ? -5.278 2.619 34.747 1.00 86.62 308 ILE A CA 1
ATOM 2428 C C . ILE A 1 308 ? -6.719 2.125 34.824 1.00 86.62 308 ILE A C 1
ATOM 2430 O O . ILE A 1 308 ? -7.318 2.123 35.896 1.00 86.62 308 ILE A O 1
ATOM 2434 N N . ILE A 1 309 ? -7.269 1.684 33.694 1.00 84.19 309 ILE A N 1
ATOM 2435 C CA . ILE A 1 309 ? -8.663 1.232 33.584 1.00 84.19 309 ILE A CA 1
ATOM 2436 C C . ILE A 1 309 ? -8.648 -0.218 33.123 1.00 84.19 309 ILE A C 1
ATOM 2438 O O . ILE A 1 309 ? -8.045 -0.522 32.099 1.00 84.19 309 ILE A O 1
ATOM 2442 N N . LYS A 1 310 ? -9.270 -1.133 33.879 1.00 82.06 310 LYS A N 1
ATOM 2443 C CA . LYS A 1 310 ? -9.257 -2.585 33.589 1.00 82.06 310 LYS A CA 1
ATOM 2444 C C . LYS A 1 310 ? -7.841 -3.136 33.329 1.00 82.06 310 LYS A C 1
ATOM 2446 O O . LYS A 1 310 ? -7.627 -3.914 32.407 1.00 82.06 310 LYS A O 1
ATOM 2451 N N . ASN A 1 311 ? -6.869 -2.714 34.143 1.00 84.69 311 ASN A N 1
ATOM 2452 C CA . ASN A 1 311 ? -5.437 -3.033 34.007 1.00 84.69 311 ASN A CA 1
ATOM 2453 C C . ASN A 1 311 ? -4.755 -2.488 32.737 1.00 84.69 311 ASN A C 1
ATOM 2455 O O . ASN A 1 311 ? -3.603 -2.829 32.472 1.00 84.69 311 ASN A O 1
ATOM 2459 N N . VAL A 1 312 ? -5.412 -1.603 31.982 1.00 88.31 312 VAL A N 1
ATOM 2460 C CA . VAL A 1 312 ? -4.840 -0.940 30.808 1.00 88.31 312 VAL A CA 1
ATOM 2461 C C . VAL A 1 312 ? -4.328 0.453 31.190 1.00 88.31 312 VAL A C 1
ATOM 2463 O O . VAL A 1 312 ? -5.132 1.333 31.503 1.00 88.31 312 VAL A O 1
ATOM 2466 N N . PRO A 1 313 ? -3.002 0.689 31.165 1.00 91.12 313 PRO A N 1
ATOM 2467 C CA . PRO A 1 313 ? -2.437 2.021 31.354 1.00 91.12 313 PRO A CA 1
ATOM 2468 C C . PRO A 1 313 ? -2.733 2.902 30.137 1.00 91.12 313 PRO A C 1
ATOM 2470 O O . PRO A 1 313 ? -2.219 2.668 29.037 1.00 91.12 313 PRO A O 1
ATOM 2473 N N . LEU A 1 314 ? -3.547 3.933 30.344 1.00 88.38 314 LEU A N 1
ATOM 2474 C CA . LEU A 1 314 ? -4.145 4.736 29.281 1.00 88.38 314 LEU A CA 1
ATOM 2475 C C . LEU A 1 314 ? -3.120 5.477 28.422 1.00 88.38 314 LEU A C 1
ATOM 2477 O O . LEU A 1 314 ? -3.234 5.474 27.197 1.00 88.38 314 LEU A O 1
ATOM 2481 N N . LYS A 1 315 ? -2.077 6.048 29.030 1.00 89.62 315 LYS A N 1
ATOM 2482 C CA . LYS A 1 315 ? -1.007 6.715 28.281 1.00 89.62 315 LYS A CA 1
ATOM 2483 C C . LYS A 1 315 ? -0.235 5.751 27.383 1.00 89.62 315 LYS A C 1
ATOM 2485 O O . LYS A 1 315 ? -0.021 6.046 26.212 1.00 89.62 315 LYS A O 1
ATOM 2490 N N . LYS A 1 316 ? 0.093 4.551 27.880 1.00 92.69 316 LYS A N 1
ATOM 2491 C CA . LYS A 1 316 ? 0.747 3.516 27.057 1.00 92.69 316 LYS A CA 1
ATOM 2492 C C . LYS A 1 316 ? -0.164 3.035 25.926 1.00 92.69 316 LYS A C 1
ATOM 2494 O O . LYS A 1 316 ? 0.325 2.798 24.825 1.00 92.69 316 LYS A O 1
ATOM 2499 N N . MET A 1 317 ? -1.467 2.894 26.184 1.00 94.12 317 MET A N 1
ATOM 2500 C CA . MET A 1 317 ? -2.458 2.566 25.156 1.00 94.12 317 MET A CA 1
ATOM 2501 C C . MET A 1 317 ? -2.494 3.651 24.071 1.00 94.12 317 MET A C 1
ATOM 2503 O O . MET A 1 317 ? -2.339 3.340 22.894 1.00 94.12 317 MET A O 1
ATOM 2507 N N . ALA A 1 318 ? -2.604 4.927 24.451 1.00 94.12 318 ALA A N 1
ATOM 2508 C CA . ALA A 1 318 ? -2.600 6.057 23.520 1.00 94.12 318 ALA A CA 1
ATOM 2509 C C . ALA A 1 318 ? -1.309 6.131 22.683 1.00 94.12 318 ALA A C 1
ATOM 2511 O O . ALA A 1 318 ? -1.372 6.322 21.465 1.00 94.12 318 ALA A O 1
ATOM 2512 N N . ASP A 1 319 ? -0.146 5.902 23.299 1.00 94.88 319 ASP A N 1
ATOM 2513 C CA . ASP A 1 319 ? 1.140 5.850 22.598 1.00 94.88 319 ASP A CA 1
ATOM 2514 C C . ASP A 1 319 ? 1.186 4.708 21.570 1.00 94.88 319 ASP A C 1
ATOM 2516 O O . ASP A 1 319 ? 1.637 4.904 20.437 1.00 94.88 319 ASP A O 1
ATOM 2520 N N . ARG A 1 320 ? 0.689 3.514 21.929 1.00 97.06 320 ARG A N 1
ATOM 2521 C CA . ARG A 1 320 ? 0.582 2.371 21.004 1.00 97.06 320 ARG A CA 1
ATOM 2522 C C . ARG A 1 320 ? -0.369 2.673 19.851 1.00 97.06 320 ARG A C 1
ATOM 2524 O O . ARG A 1 320 ? 0.009 2.471 18.699 1.00 97.06 320 ARG A O 1
ATOM 2531 N N . ILE A 1 321 ? -1.550 3.219 20.138 1.00 97.81 321 ILE A N 1
ATOM 2532 C CA . ILE A 1 321 ? -2.517 3.641 19.115 1.00 97.81 321 ILE A CA 1
ATOM 2533 C C . ILE A 1 321 ? -1.870 4.624 18.145 1.00 97.81 321 ILE A C 1
ATOM 2535 O O . ILE A 1 321 ? -2.017 4.483 16.934 1.00 97.81 321 ILE A O 1
ATOM 2539 N N . ARG A 1 322 ? -1.114 5.607 18.648 1.00 97.81 322 ARG A N 1
ATOM 2540 C CA . ARG A 1 322 ? -0.444 6.580 17.785 1.00 97.81 322 ARG A CA 1
ATOM 2541 C C . ARG A 1 322 ? 0.576 5.919 16.855 1.00 97.81 322 ARG A C 1
ATOM 2543 O O . ARG A 1 322 ? 0.657 6.320 15.697 1.00 97.81 322 ARG A O 1
ATOM 2550 N N . LYS A 1 323 ? 1.331 4.923 17.322 1.00 98.00 323 LYS A N 1
ATOM 2551 C CA . LYS A 1 323 ? 2.273 4.174 16.470 1.00 98.00 323 LYS A CA 1
ATOM 2552 C C . LYS A 1 323 ? 1.547 3.435 15.347 1.00 98.00 323 LYS A C 1
ATOM 2554 O O . LYS A 1 323 ? 1.909 3.609 14.188 1.00 98.00 323 LYS A O 1
ATOM 2559 N N . TYR A 1 324 ? 0.484 2.702 15.673 1.00 98.25 324 TYR A N 1
ATOM 2560 C CA . TYR A 1 324 ? -0.321 2.001 14.670 1.00 98.25 324 TYR A CA 1
ATOM 2561 C C . TYR A 1 324 ? -1.044 2.955 13.716 1.00 98.25 324 TYR A C 1
ATOM 2563 O O . TYR A 1 324 ? -1.123 2.679 12.527 1.00 98.25 324 TYR A O 1
ATOM 2571 N N . GLN A 1 325 ? -1.488 4.120 14.191 1.00 98.44 325 GLN A N 1
ATOM 2572 C CA . GLN A 1 325 ? -2.052 5.157 13.329 1.00 98.44 325 GLN A CA 1
ATOM 2573 C C . GLN A 1 325 ? -1.036 5.657 12.294 1.00 98.44 325 GLN A C 1
ATOM 2575 O O . GLN A 1 325 ? -1.393 5.861 11.138 1.00 98.44 325 GLN A O 1
ATOM 2580 N N . ILE A 1 326 ? 0.223 5.870 12.694 1.00 98.44 326 ILE A N 1
ATOM 2581 C CA . ILE A 1 326 ? 1.289 6.277 11.767 1.00 98.44 326 ILE A CA 1
ATOM 2582 C C . ILE A 1 326 ? 1.540 5.169 10.738 1.00 98.44 326 ILE A C 1
ATOM 2584 O O . ILE A 1 326 ? 1.535 5.462 9.546 1.00 98.44 326 ILE A O 1
ATOM 2588 N N . LEU A 1 327 ? 1.673 3.918 11.193 1.00 98.44 327 LEU A N 1
ATOM 2589 C CA . LEU A 1 327 ? 1.865 2.757 10.321 1.00 98.44 327 LEU A CA 1
ATOM 2590 C C . LEU A 1 327 ? 0.720 2.612 9.308 1.00 98.44 327 LEU A C 1
ATOM 2592 O O . LEU A 1 327 ? 0.963 2.557 8.108 1.00 98.44 327 LEU A O 1
ATOM 2596 N N . ASN A 1 328 ? -0.532 2.613 9.768 1.00 98.44 328 ASN A N 1
ATOM 2597 C CA . ASN A 1 328 ? -1.697 2.497 8.891 1.00 98.44 328 ASN A CA 1
ATOM 2598 C C . ASN A 1 328 ? -1.729 3.628 7.853 1.00 98.44 328 ASN A C 1
ATOM 2600 O O . ASN A 1 328 ? -1.979 3.370 6.681 1.00 98.44 328 ASN A O 1
ATOM 2604 N N . ASN A 1 329 ? -1.439 4.870 8.256 1.00 98.25 329 ASN A N 1
ATOM 2605 C CA . ASN A 1 329 ? -1.409 6.010 7.337 1.00 98.25 329 ASN A CA 1
ATOM 2606 C C . ASN A 1 329 ? -0.334 5.861 6.253 1.00 98.25 329 ASN A C 1
ATOM 2608 O O . ASN A 1 329 ? -0.576 6.227 5.104 1.00 98.25 329 ASN A O 1
ATOM 2612 N N . GLU A 1 330 ? 0.836 5.328 6.602 1.00 98.19 330 GLU A N 1
ATOM 2613 C CA . GLU A 1 330 ? 1.902 5.043 5.642 1.00 98.19 330 GLU A CA 1
ATOM 2614 C C . GLU A 1 330 ? 1.481 3.947 4.657 1.00 98.19 330 GLU A C 1
ATOM 2616 O O . GLU A 1 330 ? 1.560 4.143 3.443 1.00 98.19 330 GLU A O 1
ATOM 2621 N N . VAL A 1 331 ? 0.933 2.839 5.164 1.00 98.31 331 VAL A N 1
ATOM 2622 C CA . VAL A 1 331 ? 0.425 1.740 4.331 1.00 98.31 331 VAL A CA 1
ATOM 2623 C C . VAL A 1 331 ? -0.684 2.232 3.399 1.00 98.31 331 VAL A C 1
ATOM 2625 O O . VAL A 1 331 ? -0.636 1.986 2.193 1.00 98.31 331 VAL A O 1
ATOM 2628 N N . PHE A 1 332 ? -1.650 2.998 3.911 1.00 98.00 332 PHE A N 1
ATOM 2629 C CA . PHE A 1 332 ? -2.697 3.610 3.098 1.00 98.00 332 PHE A CA 1
ATOM 2630 C C . PHE A 1 332 ? -2.133 4.546 2.030 1.00 98.00 332 PHE A C 1
ATOM 2632 O O . PHE A 1 332 ? -2.599 4.520 0.891 1.00 98.00 332 PHE A O 1
ATOM 2639 N N . ALA A 1 333 ? -1.139 5.374 2.355 1.00 96.69 333 ALA A N 1
ATOM 2640 C CA . ALA A 1 333 ? -0.525 6.271 1.382 1.00 96.69 333 ALA A CA 1
ATOM 2641 C C . ALA A 1 333 ? 0.143 5.494 0.237 1.00 96.69 333 ALA A C 1
ATOM 2643 O O . ALA A 1 333 ? -0.037 5.856 -0.929 1.00 96.69 333 ALA A O 1
ATOM 2644 N N . ILE A 1 334 ? 0.853 4.406 0.555 1.00 95.69 334 ILE A N 1
ATOM 2645 C CA . ILE A 1 334 ? 1.484 3.540 -0.447 1.00 95.69 334 ILE A CA 1
ATOM 2646 C C . ILE A 1 334 ? 0.419 2.867 -1.317 1.00 95.69 334 ILE A C 1
ATOM 2648 O O . ILE A 1 334 ? 0.468 2.995 -2.537 1.00 95.69 334 ILE A O 1
ATOM 2652 N N . LEU A 1 335 ? -0.575 2.207 -0.718 1.00 95.81 335 LEU A N 1
ATOM 2653 C CA . LEU A 1 335 ? -1.628 1.506 -1.461 1.00 95.81 335 LEU A CA 1
ATOM 2654 C C . LEU A 1 335 ? -2.409 2.451 -2.384 1.00 95.81 335 LEU A C 1
ATOM 2656 O O . LEU A 1 335 ? -2.609 2.146 -3.557 1.00 95.81 335 LEU A O 1
ATOM 2660 N N . ASN A 1 336 ? -2.796 3.633 -1.897 1.00 93.69 336 ASN A N 1
ATOM 2661 C CA . ASN A 1 336 ? -3.515 4.616 -2.710 1.00 93.69 336 ASN A CA 1
ATOM 2662 C C . ASN A 1 336 ? -2.683 5.155 -3.878 1.00 93.69 336 ASN A C 1
ATOM 2664 O O . ASN A 1 336 ? -3.257 5.550 -4.891 1.00 93.69 336 ASN A O 1
ATOM 2668 N N . LYS A 1 337 ? -1.349 5.197 -3.762 1.00 91.38 337 LYS A N 1
ATOM 2669 C CA . LYS A 1 337 ? -0.478 5.599 -4.874 1.00 91.38 337 LYS A CA 1
ATOM 2670 C C . LYS A 1 337 ? -0.630 4.644 -6.062 1.00 91.38 337 LYS A C 1
ATOM 2672 O O . LYS A 1 337 ? -0.731 5.117 -7.186 1.00 91.38 337 LYS A O 1
ATOM 2677 N N . TYR A 1 338 ? -0.704 3.343 -5.789 1.00 88.56 338 TYR A N 1
ATOM 2678 C CA . TYR A 1 338 ? -0.883 2.299 -6.800 1.00 88.56 338 TYR A CA 1
ATOM 2679 C C . TYR A 1 338 ? -2.341 2.185 -7.281 1.00 88.56 338 TYR A C 1
ATOM 2681 O O . TYR A 1 338 ?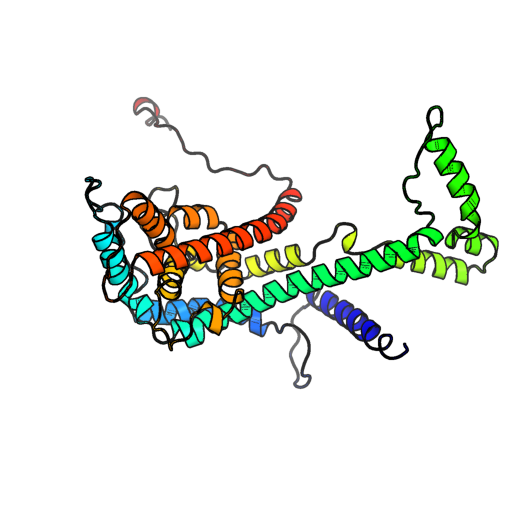 -2.599 1.946 -8.453 1.00 88.56 338 TYR A O 1
ATOM 2689 N N . MET A 1 339 ? -3.331 2.429 -6.417 1.00 83.31 339 MET A N 1
ATOM 2690 C CA . MET A 1 339 ? -4.744 2.358 -6.828 1.00 83.31 339 MET A CA 1
ATOM 2691 C C . MET A 1 339 ? -5.183 3.512 -7.746 1.00 83.31 339 MET A C 1
ATOM 2693 O O . MET A 1 339 ? -6.035 3.302 -8.605 1.00 83.31 339 MET A O 1
ATOM 2697 N N . LYS A 1 340 ? -4.592 4.710 -7.613 1.00 71.81 340 LYS A N 1
ATOM 2698 C CA . LYS A 1 340 ? -4.916 5.876 -8.461 1.00 71.81 340 LYS A CA 1
ATOM 2699 C C . LYS A 1 340 ? -4.551 5.683 -9.931 1.00 71.81 340 LYS A C 1
ATOM 2701 O O . LYS A 1 340 ? -5.241 6.216 -10.789 1.00 71.81 340 LYS A O 1
ATOM 2706 N N . SER A 1 341 ? -3.494 4.926 -10.220 1.00 57.38 341 SER A N 1
ATOM 2707 C CA . SER A 1 341 ? -3.099 4.578 -11.590 1.00 57.38 341 SER A CA 1
ATOM 2708 C C . SER A 1 341 ? -4.247 3.891 -12.342 1.00 57.38 341 SER A C 1
ATOM 2710 O O . SER A 1 341 ? -4.627 4.330 -13.425 1.00 57.38 341 SER A O 1
ATOM 2712 N N . VAL A 1 342 ? -4.897 2.921 -11.687 1.00 54.06 342 VAL A N 1
ATOM 2713 C CA . VAL A 1 342 ? -5.969 2.082 -12.252 1.00 54.06 342 VAL A CA 1
ATOM 2714 C C . VAL A 1 342 ? -7.236 2.874 -12.601 1.00 54.06 342 VAL A C 1
ATOM 2716 O O . VAL A 1 342 ? -7.956 2.514 -13.530 1.00 54.06 342 VAL A O 1
ATOM 2719 N N . GLU A 1 343 ? -7.539 3.945 -11.865 1.00 52.44 343 GLU A N 1
ATOM 2720 C CA . GLU A 1 343 ? -8.739 4.765 -12.096 1.00 52.44 343 GLU A CA 1
ATOM 2721 C C . GLU A 1 343 ? -8.591 5.671 -13.332 1.00 52.44 343 GLU A C 1
ATOM 2723 O O . GLU A 1 343 ? -9.576 5.925 -14.029 1.00 52.44 343 GLU A O 1
ATOM 2728 N N . THR A 1 344 ? -7.361 6.088 -13.660 1.00 49.66 344 THR A N 1
ATOM 2729 C CA . THR A 1 344 ? -7.057 7.006 -14.777 1.00 49.66 344 THR A CA 1
ATOM 2730 C C . THR A 1 344 ? -7.391 6.430 -16.158 1.00 49.66 344 THR A C 1
ATOM 2732 O O . THR A 1 344 ? -7.746 7.187 -17.061 1.00 49.66 344 THR A O 1
ATOM 2735 N N . ASP A 1 345 ? -7.338 5.105 -16.321 1.00 47.16 345 ASP A N 1
ATOM 2736 C CA . ASP A 1 345 ? -7.658 4.433 -17.589 1.00 47.16 345 ASP A CA 1
ATOM 2737 C C . ASP A 1 345 ? -9.174 4.263 -17.813 1.00 47.16 345 ASP A C 1
ATOM 2739 O O . ASP A 1 345 ? -9.630 4.019 -18.937 1.00 47.16 345 ASP A O 1
ATOM 2743 N N . SER A 1 346 ? -9.992 4.442 -16.767 1.00 49.12 346 SER A N 1
ATOM 2744 C CA . SER A 1 346 ? -11.452 4.436 -16.879 1.00 49.12 346 SER A CA 1
ATOM 2745 C C . SER A 1 346 ? -11.969 5.837 -17.222 1.00 49.12 346 SER A C 1
ATOM 2747 O O . SER A 1 346 ? -12.269 6.664 -16.371 1.00 49.12 346 SER A O 1
ATOM 2749 N N . SER A 1 347 ? -12.094 6.107 -18.519 1.00 42.53 347 SER A N 1
ATOM 2750 C CA . SER A 1 347 ? -12.633 7.341 -19.124 1.00 42.53 347 SER A CA 1
ATOM 2751 C C . SER A 1 347 ? -14.125 7.628 -18.836 1.00 42.53 347 SER A C 1
ATOM 2753 O O . SER A 1 347 ? -14.798 8.325 -19.597 1.00 42.53 347 SER A O 1
ATOM 2755 N N . THR A 1 348 ? -14.674 7.124 -17.732 1.00 50.78 348 THR A N 1
ATOM 2756 C CA . THR A 1 348 ? -16.032 7.427 -17.276 1.00 50.78 348 THR A CA 1
ATOM 2757 C C . THR A 1 348 ? -15.968 8.488 -16.189 1.00 50.78 348 THR A C 1
ATOM 2759 O O . THR A 1 348 ? -15.375 8.250 -15.142 1.00 50.78 348 THR A O 1
ATOM 2762 N N . VAL A 1 349 ? -16.592 9.645 -16.427 1.00 52.59 349 VAL A N 1
ATOM 2763 C CA . VAL A 1 349 ? -16.862 10.669 -15.403 1.00 52.59 349 VAL A CA 1
ATOM 2764 C C . VAL A 1 349 ? -17.300 9.969 -14.113 1.00 52.59 349 VAL A C 1
ATOM 2766 O O . VAL A 1 349 ? -18.301 9.251 -14.140 1.00 52.59 349 VAL A O 1
ATOM 2769 N N . GLU A 1 350 ? -16.549 10.127 -13.014 1.00 58.09 350 GLU A N 1
ATOM 2770 C CA . GLU A 1 350 ? -16.910 9.532 -11.722 1.00 58.09 350 GLU A CA 1
ATOM 2771 C C . GLU A 1 350 ? -18.333 9.967 -11.365 1.00 58.09 350 GLU A C 1
ATOM 2773 O O . GLU A 1 350 ? -18.598 11.133 -11.063 1.00 58.09 350 GLU A O 1
ATOM 2778 N N . HIS A 1 351 ? -19.279 9.032 -11.442 1.00 72.19 351 HIS A N 1
ATOM 2779 C CA . HIS A 1 351 ? -20.674 9.319 -11.162 1.00 72.19 351 HIS A CA 1
ATOM 2780 C C . HIS A 1 351 ? -20.860 9.431 -9.645 1.00 72.19 351 HIS A C 1
ATOM 2782 O O . HIS A 1 351 ? -21.195 8.464 -8.957 1.00 72.19 351 HIS A O 1
ATOM 2788 N N . VAL A 1 352 ? -20.626 10.627 -9.108 1.00 83.19 352 VAL A N 1
ATOM 2789 C CA . VAL A 1 352 ? -20.864 10.922 -7.694 1.00 83.19 352 VAL A CA 1
ATOM 2790 C C . VAL A 1 352 ? -22.362 10.844 -7.416 1.00 83.19 352 VAL A C 1
ATOM 2792 O O . VAL A 1 352 ? -23.189 11.379 -8.154 1.00 83.19 352 VAL A O 1
ATOM 2795 N N . ARG A 1 353 ? -22.735 10.171 -6.329 1.00 85.25 353 ARG A N 1
ATOM 2796 C CA . ARG A 1 353 ? -24.132 10.101 -5.901 1.00 85.25 353 ARG A CA 1
ATOM 2797 C C . ARG A 1 353 ? -24.611 11.482 -5.438 1.00 85.25 353 ARG A C 1
ATOM 2799 O O . ARG A 1 353 ? -24.106 12.009 -4.451 1.00 85.25 353 ARG A O 1
ATOM 2806 N N . CYS A 1 354 ? -25.608 12.037 -6.122 1.00 88.94 354 CYS A N 1
ATOM 2807 C CA . CYS A 1 354 ? -26.263 13.287 -5.738 1.00 88.94 354 CYS A CA 1
ATOM 2808 C C . CYS A 1 354 ? -27.459 13.034 -4.809 1.00 88.94 354 CYS A C 1
ATOM 2810 O O . CYS A 1 354 ? -28.145 12.016 -4.922 1.00 88.94 354 CYS A O 1
ATOM 2812 N N . PHE A 1 355 ? -27.736 13.991 -3.925 1.00 89.50 355 PHE A N 1
ATOM 2813 C CA . PHE A 1 355 ? -28.925 13.997 -3.073 1.00 89.50 355 PHE A CA 1
ATOM 2814 C C . PHE A 1 355 ? -29.880 15.091 -3.540 1.00 89.50 355 PHE A C 1
ATOM 2816 O O . PHE A 1 355 ? -29.447 16.186 -3.900 1.00 89.50 355 PHE A O 1
ATOM 2823 N N . GLN A 1 356 ? -31.174 14.781 -3.558 1.00 87.56 356 GLN A N 1
ATOM 2824 C CA . GLN A 1 356 ? -32.198 15.731 -3.980 1.00 87.56 356 GLN A CA 1
ATOM 2825 C C . GLN A 1 356 ? -32.436 16.777 -2.881 1.00 87.56 356 GLN A C 1
ATOM 2827 O O . GLN A 1 356 ? -32.490 16.406 -1.704 1.00 87.56 356 GLN A O 1
ATOM 2832 N N . PRO A 1 357 ? -32.590 18.068 -3.230 1.00 90.81 357 PRO A N 1
ATOM 2833 C CA . PRO A 1 357 ? -32.998 19.076 -2.263 1.00 90.81 357 PRO A CA 1
ATOM 2834 C C . PRO A 1 357 ? -34.430 18.801 -1.767 1.00 90.81 357 PRO A C 1
ATOM 2836 O O . PRO A 1 357 ? -35.194 18.107 -2.446 1.00 90.81 357 PRO A O 1
ATOM 2839 N N . PRO A 1 358 ? -34.832 19.355 -0.608 1.00 90.56 358 PRO A N 1
ATOM 2840 C CA . PRO A 1 358 ? -36.205 19.245 -0.129 1.00 90.56 358 PRO A CA 1
ATOM 2841 C C . PRO A 1 358 ? -37.201 19.753 -1.180 1.00 90.56 358 PRO A C 1
ATOM 2843 O O . PRO A 1 358 ? -37.122 20.901 -1.617 1.00 90.56 358 PRO A O 1
ATOM 2846 N N . ILE A 1 359 ? -38.144 18.901 -1.584 1.00 89.06 359 ILE A N 1
ATOM 2847 C CA . ILE A 1 359 ? -39.187 19.259 -2.550 1.00 89.06 359 ILE A CA 1
ATOM 2848 C C . ILE A 1 359 ? -40.356 19.880 -1.785 1.00 89.06 359 ILE A C 1
ATOM 2850 O O . ILE A 1 359 ? -40.887 19.288 -0.844 1.00 89.06 359 ILE A O 1
ATOM 2854 N N . HIS A 1 360 ? -40.763 21.085 -2.185 1.00 86.38 360 HIS A N 1
ATOM 2855 C CA . HIS A 1 360 ? -41.909 21.760 -1.583 1.00 86.38 360 HIS A CA 1
ATOM 2856 C C . HIS A 1 360 ? -43.203 20.973 -1.856 1.00 86.38 360 HIS A C 1
ATOM 2858 O O . HIS A 1 360 ? -43.444 20.544 -2.984 1.00 86.38 360 HIS A O 1
ATOM 2864 N N . GLN A 1 361 ? -44.063 20.815 -0.844 1.00 83.06 361 GLN A N 1
ATOM 2865 C CA . GLN A 1 361 ? -45.257 19.952 -0.904 1.00 83.06 361 GLN A CA 1
ATOM 2866 C C . GLN A 1 361 ? -46.206 20.280 -2.069 1.00 83.06 361 GLN A C 1
ATOM 2868 O O . GLN A 1 361 ? -46.842 19.381 -2.611 1.00 83.06 361 GLN A O 1
ATOM 2873 N N . SER A 1 362 ? -46.257 21.544 -2.501 1.00 82.25 362 SER A N 1
ATOM 2874 C CA . SER A 1 362 ? -47.066 21.982 -3.650 1.00 82.25 362 SER A CA 1
ATOM 2875 C C . SER A 1 362 ? -46.630 21.380 -4.992 1.00 82.25 362 SER A C 1
ATOM 2877 O O . SER A 1 362 ? -47.430 21.319 -5.916 1.00 82.25 362 SER A O 1
ATOM 2879 N N . LEU A 1 363 ? -45.365 20.973 -5.112 1.00 76.12 363 LEU A N 1
ATOM 2880 C CA . LEU A 1 363 ? -44.795 20.340 -6.305 1.00 76.12 363 LEU A CA 1
ATOM 2881 C C . LEU A 1 363 ? -44.749 18.809 -6.165 1.00 76.12 363 LEU A C 1
ATOM 2883 O O . LEU A 1 363 ? -44.582 18.106 -7.152 1.00 76.12 363 LEU A O 1
ATOM 2887 N N . ALA A 1 364 ? -44.918 18.280 -4.949 1.00 64.88 364 ALA A N 1
ATOM 2888 C CA . ALA A 1 364 ? -44.850 16.845 -4.674 1.00 64.88 364 ALA A CA 1
ATOM 2889 C C . ALA A 1 364 ? -46.098 16.071 -5.142 1.00 64.88 364 ALA A C 1
ATOM 2891 O O . ALA A 1 364 ? -46.042 14.857 -5.278 1.00 64.88 364 ALA A O 1
ATOM 2892 N N . THR A 1 365 ? -47.223 16.753 -5.385 1.00 62.00 365 THR A N 1
ATOM 2893 C CA . THR A 1 365 ? -48.488 16.140 -5.846 1.00 62.00 365 THR A CA 1
ATOM 2894 C C . THR A 1 365 ? -48.611 16.047 -7.369 1.00 62.00 365 THR A C 1
ATOM 2896 O O . THR A 1 365 ? -49.593 15.503 -7.864 1.00 62.00 365 THR A O 1
ATOM 2899 N N . THR A 1 366 ? -47.655 16.608 -8.115 1.00 54.94 366 THR A N 1
ATOM 2900 C CA . THR A 1 366 ? -47.661 16.671 -9.589 1.00 54.94 366 THR A CA 1
ATOM 2901 C C . THR A 1 366 ? -46.587 15.801 -10.254 1.00 54.94 366 THR A C 1
ATOM 2903 O O . THR A 1 366 ? -46.478 15.836 -11.479 1.00 54.94 366 THR A O 1
ATOM 2906 N N . CYS A 1 367 ? -45.844 15.004 -9.477 1.00 44.81 367 CYS A N 1
ATOM 2907 C CA . CYS A 1 367 ? -44.847 14.046 -9.965 1.00 44.81 367 CYS A CA 1
ATOM 2908 C C . CYS A 1 367 ? -45.302 12.601 -9.769 1.00 44.81 367 CYS A C 1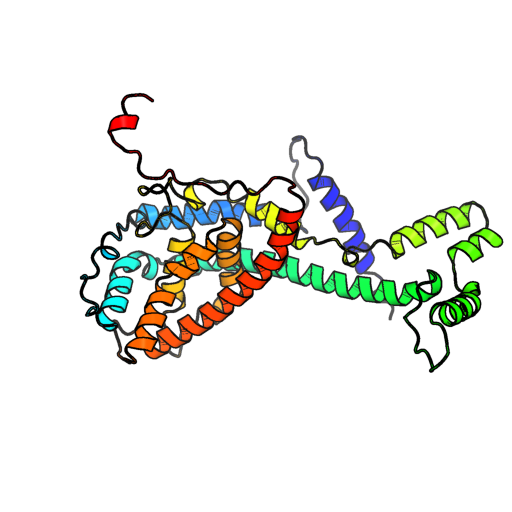
ATOM 2910 O O . CYS A 1 367 ? -45.807 12.294 -8.664 1.00 44.81 367 CYS A O 1
#

Secondary structure (DSSP, 8-state):
--SSTTTHHHHHHHHHHHHHHTT--------S-----S--HHHHHHHHHHHHHHHHHHHHTT-TT-B-TTTTTS-SSTT--HHHHHHHHHHHTHHHHT-THIIIIIIHHHHHHHHHHHHHHHHHHHHHHHHHHHHHHHGGGGT--PPPP--TT--HHHHHHHHHHHHGGG-HHHHHHHHS-HHHHHHHHHHHHHHH--GGGT--HHHHHHHHHHHH--SGGGT-SPPTTSS--SSB--SHHHHHHHHHHHHHSPPPTTS--HHHHHTTHHHHHHHHHHHHTT-HHHHHHH-HHHHHHHHHHHH----EETTEEHHHHHHHHHHHHHHHHHHHHHHHHHHHHHHHT--S---PPP-PPPPPHHHHT--

Foldseek 3Di:
DPPVVPPPVVVVVVVVVVVVVVVDDDDDDDDDDDDDDDPDVVLLVLVVVLVVVVVVLCVVPVNAPLVLVCVVVPPPDPPCALLNLLVVLCVSLVSVLPSPCCQVRNLQSLLSVLVVLVVLVVVQVVQLVVLVVLCVVCCLQCLNDDQDDDDPPDDSVVVSVVVSVVSVVSNNQVVCVVPHDPVSNVVSVVVSVVSPDGCNVDHGPSLVVLLVSLVSVPPCQQVFDQDPVNPDDDRHCRHLLSVVLSSLLNQLFDDDPPDDGSCRVRNCSSLSSSLSSCVSNVNVVVSCVRRSLNVSLVSCVVNVDFDQHPNGGSVSSSVSSVVSVVSSVVSNVVNVVSNVVVVVVPPDDPPDDDDDDDDDPVVVVVD